Protein AF-A0A4Y9QA22-F1 (afdb_monomer)

pLDDT: mean 82.63, std 13.62, range [40.44, 96.69]

Mean predicted aligned error: 9.45 Å

Foldseek 3Di:
DWDQDLQWTADQDPLLLVLQLDLLLVQLLVVQLVDLWDFLCRSCVRSVHDSVVSVVSLVSCVVSVQKDFGDQDPPNPTTIIHGPINGYDHDPVNVVVVDVSSVSSNVSVVVVLVVVLVVQVVVVVVCVVVVVDDPVVVVVDDDDDDDDDDDPVVLVVVVVVVSVVCSCVDPVNPPDDPPPDDDDDDDDDDDDDDDPDPPDPPPPDPDPPDD

Solvent-accessible surface area (backbone atoms only — not comparable to full-atom values): 12898 Å² total; per-residue (Å²): 115,80,44,82,47,103,70,24,38,31,47,62,43,68,70,43,37,57,53,45,54,43,71,65,48,46,54,47,46,52,58,19,52,78,40,88,45,45,38,35,57,59,44,11,72,74,65,75,49,51,41,70,59,34,48,52,48,51,53,46,33,33,76,53,62,48,30,43,79,29,77,69,53,96,60,71,84,56,71,27,31,18,44,65,46,90,42,60,42,77,30,64,69,36,45,73,70,64,38,66,50,40,47,56,28,49,53,51,51,53,50,52,56,47,54,55,49,52,52,51,52,49,54,52,52,52,35,51,74,73,61,78,47,55,72,68,58,64,70,70,58,82,89,84,86,84,90,80,92,69,56,75,68,55,47,51,52,52,58,48,54,53,49,63,71,47,44,73,74,33,77,92,66,37,90,74,75,65,92,84,67,67,94,72,93,82,89,85,84,92,72,95,70,78,72,93,69,88,81,74,82,76,81,78,72,94,73,91,86,84,134

Secondary structure (DSSP, 8-state):
-PEEETTEEEE--HHHHHHH-SHHHHHHHHHHHHSS-EEHHHHHHHHTS-HHHHHHHHHHHHHTTSEEEPPP-SSTTS-EEEES-S-EEE-HHHHHTT-HHHHHHHHHHHHHHHHHHHHHHHHHHHHHHHT-S-HHHHHH-----------HHHHHHHHHHHHHHHGGGSTTT-S---TTPPP------------S-TT------S-----

Radius of gyration: 21.75 Å; Cα contacts (8 Å, |Δi|>4): 190; chains: 1; bounding box: 51×48×80 Å

Nearest PDB structures (foldseek):
  3voe-assembly1_B  TM=5.092E-01  e=1.824E-03  Escherichia coli K-12
  7kua-assembly1_A-2  TM=5.476E-01  e=4.339E-03  Pseudomonas putida
  7kfq-assembly1_A  TM=5.794E-01  e=5.467E-03  Variovorax paradoxus
  7krh-assembly1_A-2  TM=5.238E-01  e=4.095E-03  Variovorax paradoxus
  7l1i-assembly1_A-2  TM=5.196E-01  e=8.680E-03  Acinetobacter baumannii

Sequence (211 aa):
MVRNSRWGVQLTDPAVLKALAHPARLQMLDVLQDSEGATATQCAAVVGLSASACSWHLRLLHRAGLVEHADPGADGRERRWRSSVPSWQVSRDAIEADVVEARALDMAVTRSLLEASDAAVETFTTASAQGDETLQW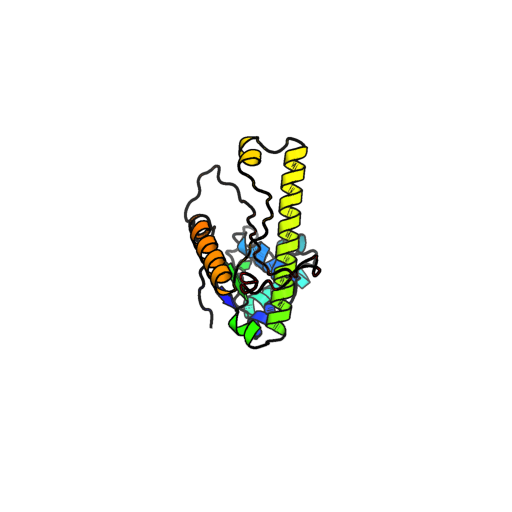RRAALVSNSTLWLTAEELLDVTEKVGELLEPYRRSSRTSAPEDARITHAALRFVPQRARLDGTRAHRTPDDQRA

Structure (mmCIF, N/CA/C/O backbone):
data_AF-A0A4Y9QA22-F1
#
_entry.id   AF-A0A4Y9QA22-F1
#
loop_
_atom_site.group_PDB
_atom_site.id
_atom_site.type_symbol
_atom_site.label_atom_id
_atom_site.label_alt_id
_atom_site.label_comp_id
_atom_site.label_asym_id
_atom_site.label_entity_id
_atom_site.label_seq_id
_atom_site.pdbx_PDB_ins_code
_atom_site.Cartn_x
_atom_site.Cartn_y
_atom_site.Cartn_z
_atom_s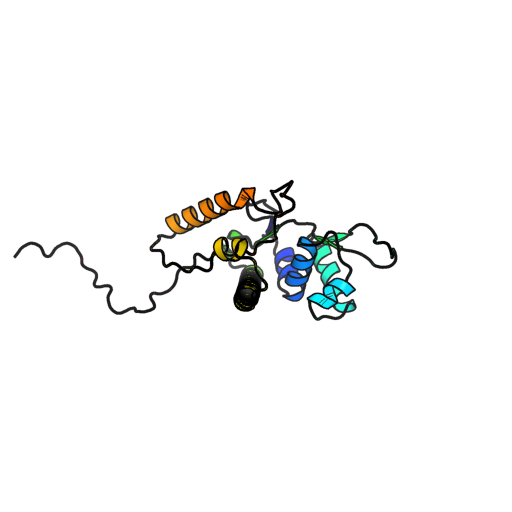ite.occupancy
_atom_site.B_iso_or_equiv
_atom_site.auth_seq_id
_atom_site.auth_comp_id
_atom_site.auth_asym_id
_atom_site.auth_atom_id
_atom_site.pdbx_PDB_model_num
ATOM 1 N N . MET A 1 1 ? -5.756 -21.524 -1.733 1.00 42.97 1 MET A N 1
ATOM 2 C CA . MET A 1 1 ? -6.945 -21.275 -2.581 1.00 42.97 1 MET A CA 1
ATOM 3 C C . MET A 1 1 ? -7.251 -19.793 -2.490 1.00 42.97 1 MET A C 1
ATOM 5 O O . MET A 1 1 ? -7.507 -19.318 -1.395 1.00 42.97 1 MET A O 1
ATOM 9 N N . VAL A 1 2 ? -7.134 -19.063 -3.597 1.00 43.59 2 VAL A N 1
ATOM 10 C CA . VAL A 1 2 ? -7.397 -17.618 -3.652 1.00 43.59 2 VAL A CA 1
ATOM 11 C C . VAL A 1 2 ? -8.899 -17.384 -3.479 1.00 43.59 2 VAL A C 1
ATOM 13 O O . VAL A 1 2 ? -9.691 -17.889 -4.271 1.00 43.59 2 VAL A O 1
ATOM 16 N N . ARG A 1 3 ? -9.301 -16.667 -2.424 1.00 51.06 3 ARG A N 1
ATOM 17 C CA . ARG A 1 3 ? -10.674 -16.164 -2.254 1.00 51.06 3 ARG A CA 1
ATOM 18 C C . ARG A 1 3 ? -10.679 -14.670 -2.567 1.00 51.06 3 ARG A C 1
ATOM 20 O O . ARG A 1 3 ? -9.859 -13.934 -2.021 1.00 51.06 3 ARG A O 1
ATOM 27 N N . ASN A 1 4 ? -11.577 -14.223 -3.442 1.00 46.25 4 ASN A N 1
ATOM 28 C CA . ASN A 1 4 ? -11.736 -12.797 -3.725 1.00 46.25 4 ASN A CA 1
ATOM 29 C C . ASN A 1 4 ? -12.405 -12.114 -2.529 1.00 46.25 4 ASN A C 1
ATOM 31 O O . ASN A 1 4 ? -13.477 -12.534 -2.097 1.00 46.25 4 ASN A O 1
ATOM 35 N N . SER A 1 5 ? -11.793 -11.051 -2.014 1.00 60.94 5 SER A N 1
ATOM 36 C CA . SER A 1 5 ? -12.460 -10.080 -1.150 1.00 60.94 5 SER A CA 1
ATOM 37 C C . SER A 1 5 ? -12.593 -8.749 -1.887 1.00 60.94 5 SER A C 1
ATOM 39 O O . SER A 1 5 ? -11.884 -8.492 -2.860 1.00 60.94 5 SER A O 1
ATOM 41 N N . ARG A 1 6 ? -13.457 -7.860 -1.383 1.00 65.44 6 ARG A N 1
ATOM 42 C CA . ARG A 1 6 ? -13.568 -6.458 -1.844 1.00 65.44 6 ARG A CA 1
ATOM 43 C C . ARG A 1 6 ? -12.247 -5.673 -1.775 1.00 65.44 6 ARG A C 1
ATOM 45 O O . ARG A 1 6 ? -12.118 -4.581 -2.311 1.00 65.44 6 ARG A O 1
ATOM 52 N N . TRP A 1 7 ? -11.244 -6.222 -1.097 1.00 65.25 7 TRP A N 1
ATOM 53 C CA . TRP A 1 7 ? -9.930 -5.616 -0.962 1.00 65.25 7 TRP A CA 1
ATOM 54 C C . TRP A 1 7 ? -8.832 -6.319 -1.766 1.00 65.25 7 TRP A C 1
ATOM 56 O O . TRP A 1 7 ? -7.667 -5.944 -1.653 1.00 65.25 7 TRP A O 1
ATOM 66 N N . GLY A 1 8 ? -9.197 -7.313 -2.575 1.00 73.12 8 GLY A N 1
ATOM 67 C CA . GLY A 1 8 ? -8.283 -8.068 -3.417 1.00 73.12 8 GLY A CA 1
ATOM 68 C C . GLY A 1 8 ? -8.224 -9.550 -3.079 1.00 73.12 8 GLY A C 1
ATOM 69 O O . GLY A 1 8 ? -9.034 -10.101 -2.331 1.00 73.12 8 GLY A O 1
ATOM 70 N N . VAL A 1 9 ? -7.234 -10.214 -3.661 1.00 82.75 9 VAL A N 1
ATOM 71 C CA . VAL A 1 9 ? -6.968 -11.636 -3.452 1.00 82.75 9 VAL A CA 1
ATOM 72 C C . VAL A 1 9 ? -6.544 -11.892 -2.003 1.00 82.75 9 VAL A C 1
ATOM 74 O O . VAL A 1 9 ? -5.552 -11.339 -1.532 1.00 82.75 9 VAL A O 1
ATOM 77 N N . GLN A 1 10 ? -7.276 -12.754 -1.292 1.00 84.88 10 GLN A N 1
ATOM 78 C CA . GLN A 1 10 ? -6.875 -13.214 0.038 1.00 84.88 10 GLN A CA 1
ATOM 79 C C . GLN A 1 10 ? -5.744 -14.237 -0.078 1.00 84.88 10 GLN A C 1
ATOM 81 O O . GLN A 1 10 ? -5.901 -15.306 -0.678 1.00 84.88 10 GLN A O 1
ATOM 86 N N . LEU A 1 11 ? -4.606 -13.906 0.521 1.00 85.19 11 LEU A N 1
ATOM 87 C CA . LEU A 1 11 ? -3.434 -14.761 0.592 1.00 85.19 11 LEU A CA 1
ATOM 88 C C . LEU A 1 11 ? -3.535 -15.649 1.829 1.00 85.19 11 LEU A C 1
ATOM 90 O O . LEU A 1 11 ? -3.400 -15.183 2.960 1.00 85.19 11 LEU A O 1
ATOM 94 N N . THR A 1 12 ? -3.773 -16.936 1.597 1.00 81.88 12 THR A N 1
ATOM 95 C CA . THR A 1 12 ? -3.852 -17.957 2.652 1.00 81.88 12 THR A CA 1
ATOM 96 C C . THR A 1 12 ? -2.763 -19.020 2.533 1.00 81.88 12 THR A C 1
ATOM 98 O O . THR A 1 12 ? -2.543 -19.776 3.472 1.00 81.88 12 THR A O 1
ATOM 101 N N . ASP A 1 13 ? -2.111 -19.127 1.372 1.00 85.62 13 ASP A N 1
ATOM 102 C CA . ASP A 1 13 ? -1.149 -20.189 1.079 1.00 85.62 13 ASP A CA 1
ATOM 103 C C . ASP A 1 13 ? 0.218 -19.872 1.717 1.00 85.62 13 ASP A C 1
ATOM 105 O O . ASP A 1 13 ? 0.833 -18.866 1.343 1.00 85.62 13 ASP A O 1
ATOM 109 N N . PRO A 1 14 ? 0.740 -20.719 2.626 1.00 82.94 14 PRO A N 1
ATOM 110 C CA . PRO A 1 14 ? 2.040 -20.507 3.261 1.00 82.94 14 PRO A CA 1
ATOM 111 C C . PRO A 1 14 ? 3.198 -20.314 2.273 1.00 82.94 14 PRO A C 1
ATOM 113 O O . PRO A 1 14 ? 4.109 -19.529 2.541 1.00 82.94 14 PRO A O 1
ATOM 116 N N . ALA A 1 15 ? 3.174 -20.978 1.112 1.00 85.12 15 ALA A N 1
ATOM 117 C CA . ALA A 1 15 ? 4.210 -20.814 0.096 1.00 85.12 15 ALA A CA 1
ATOM 118 C C . ALA A 1 15 ? 4.173 -19.411 -0.527 1.00 85.12 15 ALA A C 1
ATOM 120 O O . ALA A 1 15 ? 5.226 -18.807 -0.754 1.00 85.12 15 ALA A O 1
ATOM 121 N N . VAL A 1 16 ? 2.973 -18.867 -0.746 1.00 89.00 16 VAL A N 1
ATOM 122 C CA . VAL A 1 16 ? 2.770 -17.505 -1.260 1.00 89.00 16 VAL A CA 1
ATOM 123 C C . VAL A 1 16 ? 3.140 -16.467 -0.199 1.00 89.00 16 VAL A C 1
ATOM 125 O O . VAL A 1 16 ? 3.864 -15.519 -0.499 1.00 89.00 16 VAL A O 1
ATOM 128 N N . LEU A 1 17 ? 2.741 -16.681 1.059 1.00 88.06 17 LEU A N 1
ATOM 129 C CA . LEU A 1 17 ? 3.106 -15.810 2.182 1.00 88.06 17 LEU A CA 1
ATOM 130 C C . LEU A 1 17 ? 4.632 -15.741 2.356 1.00 88.06 17 LEU A C 1
ATOM 132 O O . LEU A 1 17 ? 5.215 -14.657 2.415 1.00 88.06 17 LEU A O 1
ATOM 136 N N . LYS A 1 18 ? 5.317 -16.889 2.313 1.00 85.00 18 LYS A N 1
ATOM 137 C CA . LYS A 1 18 ? 6.786 -16.963 2.337 1.00 85.00 18 LYS A CA 1
ATOM 138 C C . LYS A 1 18 ? 7.423 -16.266 1.134 1.00 85.00 18 LYS A C 1
ATOM 140 O O . LYS A 1 18 ? 8.454 -15.595 1.261 1.00 85.00 18 LYS A O 1
ATOM 145 N N . ALA A 1 19 ? 6.815 -16.399 -0.043 1.00 87.12 19 ALA A N 1
ATOM 146 C CA . ALA A 1 19 ? 7.251 -15.686 -1.232 1.00 87.12 19 ALA A CA 1
ATOM 147 C C . ALA A 1 19 ? 7.056 -14.170 -1.108 1.00 87.12 19 ALA A C 1
ATOM 149 O O . ALA A 1 19 ? 7.810 -13.455 -1.744 1.00 87.12 19 ALA A O 1
ATOM 150 N N . LEU A 1 20 ? 6.167 -13.645 -0.268 1.00 87.12 20 LEU A N 1
ATOM 151 C CA . LEU A 1 20 ? 6.010 -12.196 -0.076 1.00 87.12 20 LEU A CA 1
ATOM 152 C C . LEU A 1 20 ? 6.727 -11.629 1.150 1.00 87.12 20 LEU A C 1
ATOM 154 O O . LEU A 1 20 ? 6.971 -10.432 1.190 1.00 87.12 20 LEU A O 1
ATOM 158 N N . ALA A 1 21 ? 7.165 -12.465 2.093 1.00 83.00 21 ALA A N 1
ATOM 159 C CA . ALA A 1 21 ? 7.794 -12.041 3.353 1.00 83.00 21 ALA A CA 1
ATOM 160 C C . ALA A 1 21 ? 9.090 -11.202 3.225 1.00 83.00 21 ALA A C 1
ATOM 162 O O . ALA A 1 21 ? 9.654 -10.783 4.232 1.00 83.00 21 ALA A O 1
ATOM 163 N N . HIS A 1 22 ? 9.602 -10.960 2.014 1.00 86.00 22 HIS A N 1
ATOM 164 C CA . HIS A 1 22 ? 10.791 -10.138 1.796 1.00 86.00 22 HIS A CA 1
ATOM 165 C C . HIS A 1 22 ? 10.403 -8.738 1.295 1.00 86.00 22 HIS A C 1
ATOM 167 O O . HIS A 1 22 ? 9.773 -8.655 0.236 1.00 86.00 22 HIS A O 1
ATOM 173 N N . PRO A 1 23 ? 10.868 -7.648 1.936 1.00 83.50 23 PRO A N 1
ATOM 174 C CA . PRO A 1 23 ? 10.472 -6.275 1.598 1.00 83.50 23 PRO A CA 1
ATOM 175 C C . PRO A 1 23 ? 10.652 -5.911 0.122 1.00 83.50 23 PRO A C 1
ATOM 177 O O . PRO A 1 23 ? 9.749 -5.364 -0.498 1.00 83.50 23 PRO A O 1
ATOM 180 N N . ALA A 1 24 ? 11.775 -6.311 -0.486 1.00 89.06 24 ALA A N 1
ATOM 181 C CA . ALA A 1 24 ? 12.004 -6.052 -1.907 1.00 89.06 24 ALA A CA 1
ATOM 182 C C . ALA A 1 24 ? 10.917 -6.651 -2.814 1.00 89.06 24 ALA A C 1
ATOM 184 O O . ALA A 1 24 ? 10.563 -6.060 -3.822 1.00 89.06 24 ALA A O 1
ATOM 185 N N . ARG A 1 25 ? 10.356 -7.816 -2.466 1.00 92.06 25 ARG A N 1
ATOM 186 C CA . ARG A 1 25 ? 9.316 -8.457 -3.281 1.00 92.06 25 ARG A CA 1
ATOM 187 C C . ARG A 1 25 ? 7.963 -7.775 -3.127 1.00 92.06 25 ARG A C 1
ATOM 189 O O . ARG A 1 25 ? 7.224 -7.735 -4.102 1.00 92.06 25 ARG A O 1
ATOM 196 N N . LEU A 1 26 ? 7.687 -7.200 -1.957 1.00 88.12 26 LEU A N 1
ATOM 197 C CA . LEU A 1 26 ? 6.531 -6.330 -1.746 1.00 88.12 26 LEU A CA 1
ATOM 198 C C . LEU A 1 26 ? 6.618 -5.087 -2.630 1.00 88.12 26 LEU A C 1
ATOM 200 O O . LEU A 1 26 ? 5.717 -4.852 -3.423 1.00 88.12 26 LEU A O 1
ATOM 204 N N . GLN A 1 27 ? 7.740 -4.365 -2.571 1.00 87.50 27 GLN A N 1
ATOM 205 C CA . GLN A 1 27 ? 7.953 -3.159 -3.380 1.00 87.50 27 GLN A CA 1
ATOM 206 C C . GLN A 1 27 ? 7.929 -3.457 -4.884 1.00 87.50 27 GLN A C 1
ATOM 208 O O . GLN A 1 27 ? 7.360 -2.706 -5.666 1.00 87.50 27 GLN A O 1
ATOM 213 N N . MET A 1 28 ? 8.517 -4.578 -5.310 1.00 92.56 28 MET A N 1
ATOM 214 C CA . MET A 1 28 ? 8.455 -4.994 -6.712 1.00 92.56 28 MET A CA 1
ATOM 215 C C . MET A 1 28 ? 7.031 -5.314 -7.160 1.00 92.56 28 MET A C 1
ATOM 217 O O . MET A 1 28 ? 6.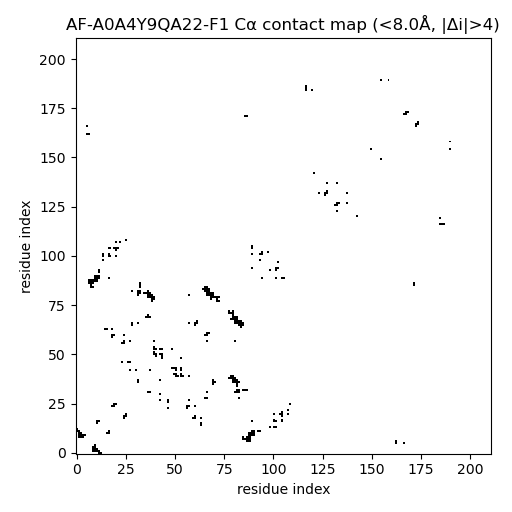677 -4.984 -8.287 1.00 92.56 28 MET A O 1
ATOM 221 N N . LEU A 1 29 ? 6.230 -5.971 -6.316 1.00 91.44 29 LEU A N 1
ATOM 222 C CA . LEU A 1 29 ? 4.838 -6.267 -6.642 1.00 91.44 29 LEU A CA 1
ATOM 223 C C . LEU A 1 29 ? 4.013 -4.978 -6.740 1.00 91.44 29 LEU A C 1
ATOM 225 O O . LEU A 1 29 ? 3.266 -4.842 -7.699 1.00 91.44 29 LEU A O 1
ATOM 229 N N . ASP A 1 30 ? 4.222 -4.025 -5.832 1.00 86.00 30 ASP A N 1
ATOM 230 C CA . ASP A 1 30 ? 3.576 -2.704 -5.836 1.00 86.00 30 ASP A CA 1
ATOM 231 C C . ASP A 1 30 ? 3.841 -1.940 -7.151 1.00 86.00 30 ASP A C 1
ATOM 233 O O . ASP A 1 30 ? 2.920 -1.607 -7.895 1.00 86.00 30 ASP A O 1
ATOM 237 N N . VAL A 1 31 ? 5.115 -1.830 -7.555 1.00 88.00 31 VAL A N 1
ATOM 238 C CA . VAL A 1 31 ? 5.522 -1.237 -8.850 1.00 88.00 31 VAL A CA 1
ATOM 239 C C . VAL A 1 31 ? 4.841 -1.914 -10.047 1.00 88.00 31 VAL A C 1
ATOM 241 O O . VAL A 1 31 ? 4.496 -1.273 -11.045 1.00 88.00 31 VAL A O 1
ATOM 244 N N . LEU A 1 32 ? 4.670 -3.233 -9.984 1.00 91.25 32 LEU A N 1
ATOM 245 C CA . LEU A 1 32 ? 4.054 -4.016 -11.054 1.00 91.25 32 LEU A CA 1
ATOM 246 C C . LEU A 1 32 ? 2.524 -3.965 -11.050 1.00 91.25 32 LEU A C 1
ATOM 248 O O . LEU A 1 32 ? 1.926 -4.300 -12.070 1.00 91.25 32 LEU A O 1
ATOM 252 N N . GLN A 1 33 ? 1.893 -3.586 -9.938 1.00 86.19 33 GLN A N 1
ATOM 253 C CA . GLN A 1 33 ? 0.451 -3.349 -9.864 1.00 86.19 33 GLN A CA 1
ATOM 254 C C . GLN A 1 33 ? 0.077 -1.992 -10.469 1.00 86.19 33 GLN A C 1
ATOM 256 O O . GLN A 1 33 ? -1.004 -1.857 -11.044 1.00 86.19 33 GLN A O 1
ATOM 261 N N . ASP A 1 34 ? 0.992 -1.022 -10.422 1.00 80.88 34 ASP A N 1
ATOM 262 C CA . ASP A 1 34 ? 0.760 0.315 -10.968 1.00 80.88 34 ASP A CA 1
ATOM 263 C C . ASP A 1 34 ? 1.141 0.497 -12.441 1.00 80.88 34 ASP A C 1
ATOM 265 O O . ASP A 1 34 ? 0.716 1.480 -13.063 1.00 80.88 34 ASP A O 1
ATOM 269 N N . SER A 1 35 ? 1.883 -0.451 -13.018 1.00 82.94 35 SER A N 1
ATOM 270 C CA . SER A 1 35 ? 2.398 -0.392 -14.389 1.00 82.94 35 SER A CA 1
ATOM 271 C C . SER A 1 35 ? 1.801 -1.466 -15.305 1.00 82.94 35 SER A C 1
ATOM 273 O O . SER A 1 35 ? 1.400 -2.540 -14.870 1.00 82.94 35 SER A O 1
ATOM 275 N N . GLU A 1 36 ? 1.798 -1.212 -16.617 1.00 83.31 36 GLU A N 1
ATOM 276 C CA . GLU A 1 36 ? 1.432 -2.225 -17.628 1.00 83.31 36 GLU A CA 1
ATOM 277 C C . GLU A 1 36 ? 2.507 -3.315 -17.796 1.00 83.31 36 GLU A C 1
ATOM 279 O O . GLU A 1 36 ? 2.280 -4.360 -18.408 1.00 83.31 36 GLU A O 1
ATOM 284 N N . GLY A 1 37 ? 3.693 -3.073 -17.241 1.00 90.81 37 GLY A N 1
ATOM 285 C CA . GLY A 1 37 ? 4.752 -4.052 -17.084 1.00 90.81 37 GLY A CA 1
ATOM 286 C C . GLY A 1 37 ? 6.138 -3.417 -17.045 1.00 90.81 37 GLY A C 1
ATOM 287 O O . GLY A 1 37 ? 6.410 -2.445 -17.757 1.00 90.81 37 GLY A O 1
ATOM 288 N N . ALA A 1 38 ? 7.038 -4.002 -16.258 1.00 93.44 38 ALA A N 1
ATOM 289 C CA . ALA A 1 38 ? 8.383 -3.488 -16.014 1.00 93.44 38 ALA A CA 1
ATOM 290 C C . ALA A 1 38 ? 9.468 -4.563 -16.193 1.00 93.44 38 ALA A C 1
ATOM 292 O O . ALA A 1 38 ? 9.222 -5.765 -16.052 1.00 93.44 38 ALA A O 1
ATOM 293 N N . THR A 1 39 ? 10.688 -4.132 -16.514 1.00 94.62 39 THR A N 1
ATOM 294 C CA . THR A 1 39 ? 11.879 -4.993 -16.554 1.00 94.62 39 THR A CA 1
ATOM 295 C C . THR A 1 39 ? 12.532 -5.086 -15.175 1.00 94.62 39 THR A C 1
ATOM 297 O O . THR A 1 39 ? 12.307 -4.253 -14.294 1.00 94.62 39 THR A O 1
ATOM 300 N N . ALA A 1 40 ? 13.390 -6.090 -14.970 1.00 94.56 40 ALA A N 1
ATOM 301 C CA . ALA A 1 40 ? 14.132 -6.224 -13.714 1.00 94.56 40 ALA A CA 1
ATOM 302 C C . ALA A 1 40 ? 15.020 -5.002 -13.416 1.00 94.56 40 ALA A C 1
ATOM 304 O O . ALA A 1 40 ? 15.201 -4.661 -12.251 1.00 94.56 40 ALA A O 1
ATOM 305 N N . THR A 1 41 ? 15.539 -4.340 -14.454 1.00 94.25 41 THR A N 1
ATOM 306 C CA . THR A 1 41 ? 16.334 -3.108 -14.349 1.00 94.25 41 THR A CA 1
ATOM 307 C C . THR A 1 41 ? 15.486 -1.932 -13.867 1.00 94.25 41 THR A C 1
ATOM 309 O O . THR A 1 41 ? 15.911 -1.183 -12.992 1.00 94.25 41 THR A O 1
ATOM 312 N N . GLN A 1 42 ? 14.261 -1.798 -14.379 1.00 93.69 42 GLN A N 1
ATOM 313 C CA . GLN A 1 42 ? 13.326 -0.767 -13.923 1.00 93.69 42 GLN A CA 1
ATOM 314 C C . GLN A 1 42 ? 12.912 -0.998 -12.465 1.00 93.69 42 GLN A C 1
ATOM 316 O O . GLN A 1 42 ? 12.954 -0.068 -11.665 1.00 93.69 42 GLN A O 1
ATOM 321 N N . CYS A 1 43 ? 12.602 -2.242 -12.081 1.00 94.44 43 CYS A N 1
ATOM 322 C CA . CYS A 1 43 ? 12.332 -2.561 -10.679 1.00 94.44 43 CYS A CA 1
ATOM 323 C C . CYS A 1 43 ? 13.553 -2.286 -9.785 1.00 94.44 43 CYS A C 1
ATOM 325 O O . CYS A 1 43 ? 13.403 -1.742 -8.699 1.00 94.44 43 CYS A O 1
ATOM 327 N N . ALA A 1 44 ? 14.762 -2.624 -10.235 1.00 94.50 44 ALA A N 1
ATOM 328 C CA . ALA A 1 44 ? 16.000 -2.373 -9.497 1.00 94.50 44 ALA A CA 1
ATOM 329 C C . ALA A 1 44 ? 16.196 -0.889 -9.150 1.00 94.50 44 ALA A C 1
ATOM 331 O O . 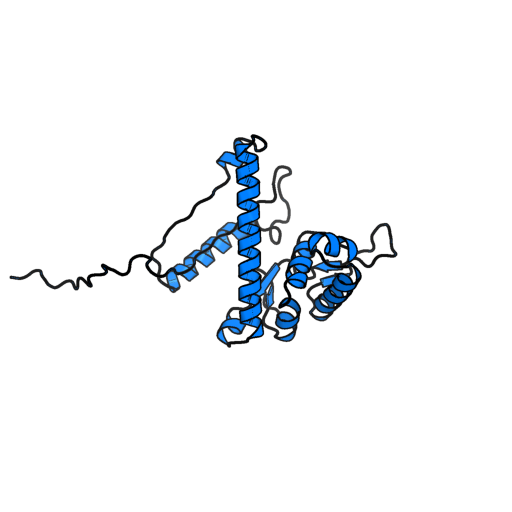ALA A 1 44 ? 16.592 -0.580 -8.026 1.00 94.50 44 ALA A O 1
ATOM 332 N N . ALA A 1 45 ? 15.853 0.015 -10.073 1.00 92.62 45 ALA A N 1
ATOM 333 C CA . ALA A 1 45 ? 15.933 1.457 -9.850 1.00 92.62 45 ALA A CA 1
ATOM 334 C C . ALA A 1 45 ? 14.993 1.951 -8.736 1.00 92.62 45 ALA A C 1
ATOM 336 O O . ALA A 1 45 ? 15.344 2.885 -8.023 1.00 92.62 45 ALA A O 1
ATOM 337 N N . VAL A 1 46 ? 13.830 1.314 -8.565 1.00 87.81 46 VAL A N 1
ATOM 338 C CA . VAL A 1 46 ? 12.862 1.678 -7.517 1.00 87.81 46 VAL A CA 1
ATOM 339 C C . VAL A 1 46 ? 13.229 1.051 -6.172 1.00 87.81 46 VAL A C 1
ATOM 341 O O . VAL A 1 46 ? 13.194 1.709 -5.141 1.00 87.81 46 VAL A O 1
ATOM 344 N N . VAL A 1 47 ? 13.602 -0.230 -6.183 1.00 87.44 47 VAL A N 1
ATOM 345 C CA . VAL A 1 47 ? 13.753 -1.053 -4.970 1.00 87.44 47 VAL A CA 1
ATOM 346 C C . VAL A 1 47 ? 15.162 -0.921 -4.365 1.00 87.44 47 VAL A C 1
ATOM 348 O O . VAL A 1 47 ? 15.432 -1.421 -3.275 1.00 87.44 47 VAL A O 1
ATOM 351 N N . GLY A 1 48 ? 16.096 -0.283 -5.081 1.00 91.12 48 GLY A N 1
ATOM 352 C CA . GLY A 1 48 ? 17.472 -0.071 -4.624 1.00 91.12 48 GLY A CA 1
ATOM 353 C C . GLY A 1 48 ? 18.330 -1.341 -4.615 1.00 91.12 48 GLY A C 1
ATOM 354 O O . GLY A 1 48 ? 19.243 -1.467 -3.801 1.00 91.12 48 GLY A O 1
ATOM 355 N N . LEU A 1 49 ? 18.040 -2.300 -5.499 1.00 94.25 49 LEU A N 1
ATOM 356 C CA . LEU A 1 49 ? 18.781 -3.561 -5.639 1.00 94.25 49 LEU A CA 1
ATOM 357 C C . LEU A 1 49 ? 19.443 -3.673 -7.015 1.00 94.25 49 LEU A C 1
ATOM 359 O O . LEU A 1 49 ? 19.182 -2.886 -7.916 1.00 94.25 49 LEU A O 1
ATOM 363 N N . SER A 1 50 ? 20.295 -4.680 -7.213 1.00 96.69 50 SER A N 1
ATOM 364 C CA . SER A 1 50 ? 20.838 -4.976 -8.542 1.00 96.69 50 SER A CA 1
ATOM 365 C C . SER A 1 50 ? 19.790 -5.628 -9.455 1.00 96.69 50 SER A C 1
ATOM 367 O O . SER A 1 50 ? 18.923 -6.382 -9.005 1.00 96.69 50 SER A O 1
ATOM 369 N N . ALA A 1 51 ? 19.918 -5.432 -10.772 1.00 94.62 51 ALA A N 1
ATOM 370 C CA . ALA A 1 51 ? 19.040 -6.070 -11.761 1.00 94.62 51 ALA A CA 1
ATOM 371 C C . ALA A 1 51 ? 19.067 -7.612 -11.679 1.00 94.62 51 ALA A C 1
ATOM 373 O O . ALA A 1 51 ? 18.047 -8.272 -11.900 1.00 94.62 51 ALA A O 1
ATOM 374 N N . SER A 1 52 ? 20.210 -8.207 -11.314 1.00 95.44 52 SER A N 1
ATOM 375 C CA . SER A 1 52 ? 20.340 -9.655 -11.110 1.00 95.44 52 SER A CA 1
ATOM 376 C C . SER A 1 52 ? 19.567 -10.141 -9.878 1.00 95.44 52 SER A C 1
ATOM 378 O O . SER A 1 52 ? 18.870 -11.158 -9.962 1.00 95.44 52 SER A O 1
ATOM 380 N N . ALA A 1 53 ? 19.613 -9.395 -8.768 1.00 96.06 53 ALA A N 1
ATOM 381 C CA . ALA A 1 53 ? 18.822 -9.681 -7.572 1.00 96.06 53 ALA A CA 1
ATOM 382 C C . ALA A 1 53 ? 17.318 -9.537 -7.854 1.00 96.06 53 ALA A C 1
ATOM 384 O O . ALA A 1 53 ? 16.544 -10.456 -7.569 1.00 96.06 53 ALA A O 1
ATOM 385 N N . CYS A 1 54 ? 16.905 -8.451 -8.515 1.00 96.38 54 CYS A N 1
ATOM 386 C CA . CYS A 1 54 ? 15.522 -8.258 -8.954 1.00 96.38 54 CYS A CA 1
ATOM 387 C C . CYS A 1 54 ? 15.049 -9.389 -9.881 1.00 96.38 54 CYS A C 1
ATOM 389 O O . CYS A 1 54 ? 13.971 -9.945 -9.682 1.00 96.38 54 CYS A O 1
ATOM 391 N N . SER A 1 55 ? 15.875 -9.829 -10.832 1.00 95.31 55 SER A N 1
ATOM 392 C CA . SER A 1 55 ? 15.548 -10.960 -11.716 1.00 95.31 55 SER A CA 1
ATOM 393 C C . SER A 1 55 ? 15.329 -12.273 -10.957 1.00 95.31 55 SER A C 1
ATOM 395 O O . SER A 1 55 ? 14.544 -13.126 -11.378 1.00 95.31 55 SER A O 1
ATOM 397 N N . TRP A 1 56 ? 16.039 -12.492 -9.848 1.00 95.62 56 TRP A N 1
ATOM 398 C CA . TRP A 1 56 ? 15.800 -13.644 -8.980 1.00 95.62 56 TRP A CA 1
ATOM 399 C C . TRP A 1 56 ? 14.490 -13.505 -8.195 1.00 95.62 56 TRP A C 1
ATOM 401 O O . TRP A 1 56 ? 13.688 -14.440 -8.170 1.00 95.62 56 TRP A O 1
ATOM 411 N N . HIS A 1 57 ? 14.230 -12.330 -7.625 1.00 96.19 57 HIS A N 1
ATOM 412 C CA . HIS A 1 57 ? 12.995 -12.033 -6.902 1.00 96.19 57 HIS A CA 1
ATOM 413 C C . HIS A 1 57 ? 11.736 -12.141 -7.776 1.00 96.19 57 HIS A C 1
ATOM 415 O O . HIS A 1 57 ? 10.759 -12.752 -7.344 1.00 96.19 57 HIS A O 1
ATOM 421 N N . LEU A 1 58 ? 11.772 -11.656 -9.019 1.00 96.25 58 LEU A N 1
ATOM 422 C CA . LEU A 1 58 ? 10.654 -11.768 -9.967 1.00 96.25 58 LEU A CA 1
ATOM 423 C C . LEU A 1 58 ? 10.328 -13.222 -10.297 1.00 96.25 58 LEU A C 1
ATOM 425 O O . LEU A 1 58 ? 9.164 -13.605 -10.342 1.00 96.25 58 LEU A O 1
ATOM 429 N N . ARG A 1 59 ? 11.347 -14.079 -10.429 1.00 95.69 59 ARG A N 1
ATOM 430 C CA . ARG A 1 59 ? 11.135 -15.522 -10.614 1.00 95.69 59 ARG A CA 1
ATOM 431 C C . ARG A 1 59 ? 10.484 -16.182 -9.398 1.00 95.69 59 ARG A C 1
ATOM 433 O O . ARG A 1 59 ? 9.735 -17.141 -9.565 1.00 95.69 59 ARG A O 1
ATOM 440 N N . LEU A 1 60 ? 10.768 -15.714 -8.181 1.00 95.25 60 LEU A N 1
ATOM 44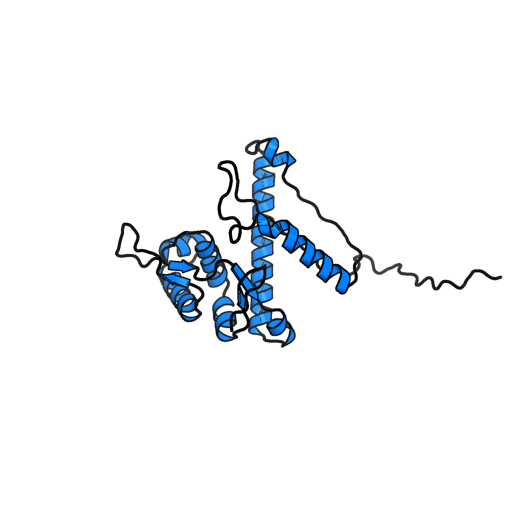1 C CA . LEU A 1 60 ? 10.083 -16.206 -6.983 1.00 95.25 60 LEU A CA 1
ATOM 442 C C . LEU A 1 60 ? 8.614 -15.798 -6.966 1.00 95.25 60 LEU A C 1
ATOM 444 O O . LEU A 1 60 ? 7.764 -16.656 -6.750 1.00 95.25 60 LEU A O 1
ATOM 448 N N . LEU A 1 61 ? 8.334 -14.522 -7.234 1.00 95.12 61 LEU A N 1
ATOM 449 C CA . LEU A 1 61 ? 6.969 -14.007 -7.334 1.00 95.12 61 LEU A CA 1
ATOM 450 C C . LEU A 1 61 ? 6.178 -14.738 -8.425 1.00 95.12 61 LEU A C 1
ATOM 452 O O . LEU A 1 61 ? 5.018 -15.084 -8.221 1.00 95.12 61 LEU A O 1
ATOM 456 N N . HIS A 1 62 ? 6.825 -15.049 -9.548 1.00 95.81 62 HIS A N 1
ATOM 457 C CA . HIS A 1 62 ? 6.207 -15.784 -10.644 1.00 95.81 62 HIS A CA 1
ATOM 458 C C . HIS A 1 62 ? 5.830 -17.210 -10.253 1.00 95.81 62 HIS A C 1
ATOM 460 O O . HIS A 1 62 ? 4.711 -17.646 -10.499 1.00 95.81 62 HIS A O 1
ATOM 466 N N . ARG A 1 63 ? 6.736 -17.929 -9.576 1.00 94.19 63 ARG A N 1
ATOM 467 C CA . ARG A 1 63 ? 6.435 -19.270 -9.047 1.00 94.19 63 ARG A CA 1
ATOM 468 C C . ARG A 1 63 ? 5.304 -19.260 -8.021 1.00 94.19 63 ARG A C 1
ATOM 470 O O . ARG A 1 63 ? 4.606 -20.257 -7.901 1.00 94.19 63 ARG A O 1
ATOM 477 N N . ALA A 1 64 ? 5.134 -18.154 -7.300 1.00 91.38 64 ALA A N 1
ATOM 478 C CA . ALA A 1 64 ? 4.026 -17.947 -6.375 1.00 91.38 64 ALA A CA 1
ATOM 479 C C . ALA A 1 64 ? 2.729 -17.472 -7.065 1.00 91.38 64 ALA A C 1
ATOM 481 O O . ALA A 1 64 ? 1.733 -17.264 -6.380 1.00 91.38 64 ALA A O 1
ATOM 482 N N . GLY A 1 65 ? 2.727 -17.290 -8.392 1.00 92.56 65 GLY A N 1
ATOM 483 C CA . GLY A 1 65 ? 1.555 -16.867 -9.166 1.00 92.56 65 GLY A CA 1
ATOM 484 C C . GLY A 1 65 ? 1.168 -15.395 -8.996 1.00 92.56 65 GLY A C 1
ATOM 485 O O . GLY A 1 65 ? 0.042 -15.024 -9.304 1.00 92.56 65 GLY A O 1
ATOM 486 N N . LEU A 1 66 ? 2.072 -14.558 -8.479 1.00 92.69 66 LEU A N 1
ATOM 487 C CA . LEU A 1 66 ? 1.795 -13.143 -8.202 1.00 92.69 66 LEU A CA 1
ATOM 488 C C . LEU A 1 66 ? 2.157 -12.227 -9.372 1.00 92.69 66 LEU A C 1
ATOM 490 O O . LEU A 1 66 ? 1.631 -11.123 -9.481 1.00 92.69 66 LEU A O 1
ATOM 494 N N . VAL A 1 67 ? 3.061 -12.680 -10.240 1.00 95.31 67 VAL A N 1
ATOM 495 C CA . VAL A 1 67 ? 3.481 -11.954 -11.441 1.00 95.31 67 VAL A CA 1
ATOM 496 C C . VAL A 1 67 ? 3.585 -12.902 -12.625 1.00 95.31 67 VAL A C 1
ATOM 498 O O . VAL A 1 67 ? 3.877 -14.093 -12.482 1.00 95.31 67 VAL A O 1
ATOM 501 N N . GLU A 1 68 ? 3.448 -12.344 -13.815 1.00 95.62 68 GLU A N 1
ATOM 502 C CA . GLU A 1 68 ? 3.524 -13.058 -15.084 1.00 95.62 68 GLU A CA 1
ATOM 503 C C . GLU A 1 68 ? 4.277 -12.242 -16.129 1.00 95.62 68 GLU A C 1
ATOM 505 O O . GLU A 1 68 ? 4.717 -11.120 -15.873 1.00 95.62 68 GLU A O 1
ATOM 510 N N . HIS A 1 69 ? 4.460 -12.822 -17.314 1.00 94.88 69 HIS A N 1
ATOM 511 C CA . HIS A 1 69 ? 5.058 -12.097 -18.426 1.00 94.88 69 HIS A CA 1
ATOM 512 C C . HIS A 1 69 ? 4.095 -11.061 -18.976 1.00 94.88 69 HIS A C 1
ATOM 514 O O . HIS A 1 69 ? 2.945 -11.368 -19.275 1.00 94.88 69 HIS A O 1
ATOM 520 N N . ALA A 1 70 ? 4.605 -9.841 -19.106 1.00 91.94 70 ALA A N 1
ATOM 521 C CA . ALA A 1 70 ? 3.959 -8.802 -19.885 1.00 91.94 70 ALA A CA 1
ATOM 522 C C . ALA A 1 70 ? 4.374 -8.927 -21.355 1.00 91.94 70 ALA A C 1
ATOM 524 O O . ALA A 1 70 ? 5.363 -9.602 -21.674 1.00 91.94 70 ALA A O 1
ATOM 525 N N . ASP A 1 71 ? 3.654 -8.229 -22.230 1.00 86.38 71 ASP A N 1
ATOM 526 C CA . ASP A 1 71 ? 4.004 -8.173 -23.643 1.00 86.38 71 ASP A CA 1
ATOM 527 C C . ASP A 1 71 ? 5.435 -7.638 -23.838 1.00 86.38 71 ASP A C 1
ATOM 529 O O . ASP A 1 71 ? 5.861 -6.707 -23.127 1.00 86.38 71 ASP A O 1
ATOM 533 N N . PRO A 1 72 ? 6.200 -8.215 -24.788 1.00 77.12 72 PRO A N 1
ATOM 534 C CA . PRO A 1 72 ? 7.540 -7.742 -25.095 1.00 77.12 72 PRO A CA 1
ATOM 535 C C . PRO A 1 72 ? 7.496 -6.248 -25.423 1.00 77.12 72 PRO A C 1
ATOM 537 O O . PRO A 1 72 ? 6.657 -5.793 -26.197 1.00 77.12 72 PRO A O 1
ATOM 540 N N . GLY A 1 73 ? 8.387 -5.471 -24.805 1.00 69.94 73 GLY A N 1
ATOM 541 C CA . GLY A 1 73 ? 8.544 -4.060 -25.152 1.00 69.94 73 GLY A CA 1
ATOM 542 C C . GLY A 1 73 ? 9.226 -3.890 -26.512 1.00 69.94 73 GLY A C 1
ATOM 543 O O . GLY A 1 73 ? 9.587 -4.865 -27.169 1.00 69.94 73 GLY A O 1
ATOM 544 N N . ALA A 1 74 ? 9.465 -2.637 -26.906 1.00 66.88 74 ALA A N 1
ATOM 545 C CA . ALA A 1 74 ? 10.180 -2.309 -28.144 1.00 66.88 74 ALA A CA 1
ATOM 546 C C . ALA A 1 74 ? 11.573 -2.967 -28.230 1.00 66.88 74 ALA A C 1
ATOM 548 O O . ALA A 1 74 ? 12.003 -3.369 -29.309 1.00 66.88 74 ALA A O 1
ATOM 549 N N . ASP A 1 75 ? 12.254 -3.126 -27.089 1.00 65.25 75 ASP A N 1
ATOM 550 C CA . ASP A 1 75 ? 13.466 -3.935 -26.971 1.00 65.25 75 ASP A CA 1
ATOM 551 C C . ASP A 1 75 ? 13.096 -5.362 -26.531 1.00 65.25 75 ASP A C 1
ATOM 553 O O . ASP A 1 75 ? 13.033 -5.687 -25.344 1.00 65.25 75 ASP A O 1
ATOM 557 N N . GLY A 1 76 ? 12.805 -6.227 -27.507 1.00 64.06 76 GLY A N 1
ATOM 558 C CA . GLY A 1 76 ? 12.354 -7.610 -27.290 1.00 64.06 76 GLY A CA 1
ATOM 559 C C . GLY A 1 76 ? 13.376 -8.539 -26.616 1.00 64.06 76 GLY A C 1
ATOM 560 O O . GLY A 1 76 ? 13.126 -9.739 -26.499 1.00 64.06 76 GLY A O 1
ATOM 561 N N . ARG A 1 77 ? 14.535 -8.018 -26.193 1.00 71.19 77 ARG A N 1
ATOM 562 C CA . ARG A 1 77 ? 15.571 -8.768 -25.470 1.00 71.19 77 ARG A CA 1
ATOM 563 C C . ARG A 1 77 ? 15.323 -8.820 -23.967 1.00 71.19 77 ARG A C 1
ATOM 565 O O . ARG A 1 77 ? 15.726 -9.792 -23.327 1.00 71.19 77 ARG A O 1
ATOM 572 N N . GLU A 1 78 ? 14.669 -7.808 -23.394 1.00 76.19 78 GLU A N 1
ATOM 573 C CA . GLU A 1 78 ? 14.430 -7.751 -21.952 1.00 76.19 78 GLU A CA 1
ATOM 574 C C . GLU A 1 78 ? 13.070 -8.340 -21.570 1.00 76.19 78 GLU A C 1
ATOM 576 O O . GLU A 1 78 ? 12.011 -7.952 -22.065 1.00 76.19 78 GLU A O 1
ATOM 581 N N . ARG A 1 79 ? 13.095 -9.284 -20.625 1.00 88.44 79 ARG A N 1
ATOM 582 C CA . ARG A 1 79 ? 11.884 -9.927 -20.113 1.00 88.44 79 ARG A CA 1
ATOM 583 C C . ARG A 1 79 ? 11.112 -8.952 -19.227 1.00 88.44 79 ARG A C 1
ATOM 585 O O . ARG A 1 79 ? 11.583 -8.596 -18.143 1.00 88.44 79 ARG A O 1
ATOM 592 N N . ARG A 1 80 ? 9.918 -8.568 -19.678 1.00 94.19 80 ARG A N 1
ATOM 593 C CA . ARG A 1 80 ? 8.981 -7.734 -18.921 1.00 94.19 80 ARG A CA 1
ATOM 594 C C . ARG A 1 80 ? 8.049 -8.586 -18.069 1.00 94.19 80 ARG A C 1
ATOM 596 O O . ARG A 1 80 ? 7.688 -9.712 -18.425 1.00 94.19 80 ARG A O 1
ATOM 603 N N . TRP A 1 81 ? 7.679 -8.026 -16.930 1.00 95.75 81 TRP A N 1
ATOM 604 C CA . TRP A 1 81 ? 6.804 -8.632 -15.939 1.00 95.75 81 TRP A CA 1
ATOM 605 C C . TRP A 1 81 ? 5.633 -7.705 -15.670 1.00 95.75 81 TRP A C 1
ATOM 607 O O . TRP A 1 81 ? 5.806 -6.495 -15.741 1.00 95.75 81 TRP A O 1
ATOM 617 N N . ARG A 1 82 ? 4.474 -8.260 -15.334 1.00 94.25 82 ARG A N 1
ATOM 618 C CA . ARG A 1 82 ? 3.315 -7.522 -14.813 1.00 94.25 82 ARG A CA 1
ATOM 619 C C . ARG A 1 82 ? 2.718 -8.271 -13.631 1.00 94.25 82 ARG A C 1
ATOM 621 O O . ARG A 1 82 ? 2.944 -9.477 -13.498 1.00 94.25 82 ARG A O 1
ATOM 628 N N . SER A 1 83 ? 1.969 -7.573 -12.784 1.00 93.38 83 SER A N 1
ATOM 629 C CA . SER A 1 83 ? 1.216 -8.242 -11.726 1.00 93.38 83 SER A CA 1
ATOM 630 C C . SER A 1 83 ? 0.129 -9.138 -12.326 1.00 93.38 83 SER A C 1
ATOM 632 O O . SER A 1 83 ? -0.583 -8.724 -13.240 1.00 93.38 83 SER A O 1
ATOM 634 N N . SER A 1 84 ? -0.019 -10.349 -11.789 1.00 91.56 84 SER A N 1
ATOM 635 C CA . SER A 1 84 ? -1.152 -11.237 -12.094 1.00 91.56 84 SER A CA 1
ATOM 636 C C . SER A 1 84 ? -2.361 -10.949 -11.198 1.00 91.56 84 SER A C 1
ATOM 638 O O . SER A 1 84 ? -3.453 -11.454 -11.448 1.00 91.56 84 SER A O 1
ATOM 640 N N . VAL A 1 85 ? -2.178 -10.152 -10.135 1.00 86.06 85 VAL A N 1
ATOM 641 C CA . VAL A 1 85 ? -3.225 -9.807 -9.166 1.00 86.06 85 VAL A CA 1
ATOM 642 C C . VAL A 1 85 ? -3.413 -8.285 -9.080 1.00 86.06 85 VAL A C 1
ATOM 644 O O . VAL A 1 85 ? -2.449 -7.558 -8.823 1.00 86.06 85 VAL A O 1
ATOM 647 N N . PRO A 1 86 ? -4.638 -7.758 -9.257 1.00 76.44 86 PRO A N 1
ATOM 648 C CA . PRO A 1 86 ? -4.874 -6.312 -9.215 1.00 76.44 86 PRO A CA 1
ATOM 649 C C . PRO A 1 86 ? -4.689 -5.739 -7.803 1.00 76.44 86 PRO A C 1
ATOM 651 O O . PRO A 1 86 ? -4.247 -4.609 -7.643 1.00 76.44 86 PRO A O 1
ATOM 654 N N . SER A 1 87 ? -4.988 -6.531 -6.774 1.00 79.81 87 SER A N 1
ATOM 655 C CA . SER A 1 87 ? -4.802 -6.210 -5.357 1.00 79.81 87 SER A CA 1
ATOM 656 C C . SER A 1 87 ? -4.770 -7.502 -4.537 1.00 79.81 87 SER A C 1
ATOM 658 O O . SER A 1 87 ? -5.251 -8.549 -4.987 1.00 79.81 87 SER A O 1
ATOM 660 N N . TRP A 1 88 ? -4.196 -7.456 -3.336 1.00 84.75 88 TRP A N 1
ATOM 661 C CA . TRP A 1 88 ? -4.083 -8.612 -2.446 1.00 84.75 88 TRP A CA 1
ATOM 662 C C . TRP A 1 88 ? -4.071 -8.185 -0.975 1.00 84.75 88 TRP A C 1
ATOM 664 O O . TRP A 1 88 ? -3.783 -7.034 -0.655 1.00 84.75 88 TRP A O 1
ATOM 674 N N . GLN A 1 89 ? -4.381 -9.122 -0.077 1.00 82.44 89 GLN A N 1
ATOM 675 C CA . GLN A 1 89 ? -4.272 -8.950 1.374 1.00 82.44 89 GLN A CA 1
ATOM 676 C C . GLN A 1 89 ? -3.867 -10.254 2.057 1.00 82.44 89 GLN A C 1
ATOM 678 O O . GLN A 1 89 ? -4.207 -11.338 1.582 1.00 82.44 89 GLN A O 1
ATOM 683 N N . VAL A 1 90 ? -3.189 -10.156 3.201 1.00 83.56 90 VAL A N 1
ATOM 684 C CA . VAL A 1 90 ? -2.972 -11.309 4.085 1.00 83.56 90 VAL A CA 1
ATOM 685 C C . VAL A 1 90 ? -4.312 -11.710 4.705 1.00 83.56 90 VAL A C 1
ATOM 687 O O . VAL A 1 90 ? -5.031 -10.867 5.238 1.00 83.56 90 VAL A O 1
ATOM 690 N N . SER A 1 91 ? -4.669 -12.992 4.611 1.00 83.00 91 SER A N 1
ATOM 691 C CA . SER A 1 91 ? -5.931 -13.488 5.161 1.00 83.00 91 SER A CA 1
ATOM 692 C C . SER A 1 91 ? -5.959 -13.400 6.684 1.00 83.00 91 SER A C 1
ATOM 694 O O . SER A 1 91 ? -5.034 -13.881 7.340 1.00 83.00 91 SER A O 1
ATOM 696 N N . ARG A 1 92 ? -7.070 -12.904 7.248 1.00 79.69 92 ARG A N 1
ATOM 697 C CA . ARG A 1 92 ? -7.316 -12.919 8.703 1.00 79.69 92 ARG A CA 1
ATOM 698 C C . ARG A 1 92 ? -7.212 -14.326 9.284 1.00 79.69 92 ARG A C 1
ATOM 700 O O . ARG A 1 92 ? -6.450 -14.519 10.220 1.00 79.69 92 ARG A O 1
ATOM 707 N N . ASP A 1 93 ? -7.827 -15.314 8.636 1.00 82.69 93 ASP A N 1
ATOM 708 C CA . ASP A 1 93 ? -7.764 -16.718 9.064 1.00 82.69 93 ASP A CA 1
ATOM 709 C C . ASP A 1 93 ? -6.319 -17.240 9.200 1.00 82.69 93 ASP A C 1
ATOM 711 O O . ASP A 1 93 ? -6.012 -18.014 10.102 1.00 82.69 93 ASP A O 1
ATOM 715 N N . ALA A 1 94 ? -5.401 -16.803 8.326 1.00 80.62 94 ALA A N 1
ATOM 716 C CA . ALA A 1 94 ? -3.999 -17.221 8.380 1.00 80.62 94 ALA A CA 1
ATOM 717 C C . ALA A 1 94 ? -3.242 -16.567 9.551 1.00 80.62 94 ALA A C 1
ATOM 719 O O . ALA A 1 94 ? -2.336 -17.175 10.122 1.00 80.62 94 ALA A O 1
ATOM 720 N N . ILE A 1 95 ? -3.621 -15.340 9.916 1.00 80.62 95 ILE A N 1
ATOM 721 C CA . ILE A 1 95 ? -3.083 -14.617 11.076 1.00 80.62 95 ILE A CA 1
ATOM 722 C C . ILE A 1 95 ? -3.633 -15.221 12.378 1.00 80.62 95 ILE A C 1
ATOM 724 O O . ILE A 1 95 ? -2.873 -15.433 13.327 1.00 80.62 95 ILE A O 1
ATOM 728 N N . GLU A 1 96 ? -4.933 -15.525 12.412 1.00 81.50 96 GLU A N 1
ATOM 729 C CA . GLU A 1 96 ? -5.622 -16.158 13.544 1.00 81.50 96 GLU A CA 1
ATOM 730 C C . GLU A 1 96 ? -5.088 -17.566 13.824 1.00 81.50 96 GLU A C 1
ATOM 732 O O . GLU A 1 96 ? -4.881 -17.922 14.982 1.00 81.50 96 GLU A O 1
ATOM 737 N N . ALA A 1 97 ? -4.766 -18.330 12.776 1.00 83.19 97 ALA A N 1
ATOM 738 C CA . ALA A 1 97 ? -4.129 -19.644 12.880 1.00 83.19 97 ALA A CA 1
ATOM 739 C C . ALA A 1 97 ? -2.646 -19.605 13.322 1.00 83.19 97 ALA A C 1
ATOM 741 O O . ALA A 1 97 ? -2.002 -20.651 13.364 1.00 83.19 97 ALA A O 1
ATOM 742 N N . ASP A 1 98 ? -2.099 -18.426 13.639 1.00 77.25 98 ASP A N 1
ATOM 743 C CA . ASP A 1 98 ? -0.714 -18.212 14.084 1.00 77.25 98 ASP A CA 1
ATOM 744 C C . ASP A 1 98 ? 0.356 -18.760 13.122 1.00 77.25 98 ASP A C 1
ATOM 746 O O . ASP A 1 98 ? 1.353 -19.373 13.510 1.00 77.25 98 ASP A O 1
ATOM 750 N N . VAL A 1 99 ? 0.164 -18.531 11.823 1.00 83.06 99 VAL A N 1
ATOM 751 C CA . VAL A 1 99 ? 1.221 -18.807 10.848 1.00 83.06 99 VAL A CA 1
ATOM 752 C C . VAL A 1 99 ? 2.290 -17.719 10.981 1.00 83.06 99 VAL A C 1
ATOM 754 O O . VAL A 1 99 ? 2.039 -16.547 10.690 1.00 83.06 99 VAL A O 1
ATOM 757 N N . VAL A 1 100 ? 3.501 -18.097 11.404 1.00 82.88 100 VAL A N 1
ATOM 758 C CA . VAL A 1 100 ? 4.621 -17.167 11.653 1.00 82.88 100 VAL A CA 1
ATOM 759 C C . VAL A 1 100 ? 4.900 -16.282 10.435 1.00 82.88 100 VAL A C 1
ATOM 761 O O . VAL A 1 100 ? 5.042 -15.065 10.567 1.00 82.88 100 VAL A O 1
ATOM 764 N N . GLU A 1 101 ? 4.918 -16.867 9.236 1.00 82.56 101 GLU A N 1
ATOM 765 C CA . GLU A 1 101 ? 5.094 -16.133 7.985 1.00 82.56 101 GLU A CA 1
ATOM 766 C C . GLU A 1 101 ? 3.951 -15.150 7.711 1.00 82.56 101 GLU A C 1
ATOM 768 O O . GLU A 1 101 ? 4.211 -14.076 7.173 1.00 82.56 101 GLU A O 1
ATOM 773 N N . ALA A 1 102 ? 2.710 -15.474 8.097 1.00 83.44 102 ALA A N 1
ATOM 774 C CA . ALA A 1 102 ? 1.570 -14.574 7.936 1.00 83.44 102 ALA A CA 1
ATOM 775 C C . ALA A 1 102 ? 1.720 -13.336 8.825 1.00 83.44 102 ALA A C 1
ATOM 777 O O . ALA A 1 102 ? 1.564 -12.224 8.331 1.00 83.44 102 ALA A O 1
ATOM 778 N N . ARG A 1 103 ? 2.095 -13.508 10.102 1.00 81.62 103 ARG A N 1
ATOM 779 C CA . ARG A 1 103 ? 2.324 -12.386 11.032 1.00 81.62 103 ARG A CA 1
ATOM 780 C C . ARG A 1 103 ? 3.499 -11.513 10.604 1.00 81.62 103 ARG A C 1
ATOM 782 O O . ARG A 1 103 ? 3.385 -10.292 10.589 1.00 81.62 103 ARG A O 1
ATOM 789 N N . ALA A 1 104 ? 4.623 -12.127 10.235 1.00 82.44 104 ALA A N 1
ATOM 790 C CA . ALA A 1 104 ? 5.796 -11.386 9.779 1.00 82.44 104 ALA A CA 1
ATOM 791 C C . ALA A 1 104 ? 5.497 -10.587 8.501 1.00 82.44 104 ALA A C 1
ATOM 793 O O . ALA A 1 104 ? 5.901 -9.428 8.388 1.00 82.44 104 ALA A O 1
ATOM 794 N N . LEU A 1 105 ? 4.761 -11.191 7.561 1.00 84.62 105 LEU A N 1
ATOM 795 C CA . LEU A 1 105 ? 4.318 -10.515 6.351 1.00 84.62 105 LEU A CA 1
ATOM 796 C C . LEU A 1 105 ? 3.345 -9.376 6.667 1.00 84.62 105 LEU A C 1
ATOM 798 O O . LEU A 1 105 ? 3.564 -8.267 6.197 1.00 84.62 105 LEU A O 1
ATOM 802 N N . ASP A 1 106 ? 2.318 -9.618 7.480 1.00 85.00 106 ASP A N 1
ATOM 803 C CA . ASP A 1 106 ? 1.332 -8.607 7.878 1.00 85.00 106 ASP A CA 1
ATOM 804 C C . ASP A 1 106 ? 1.995 -7.379 8.527 1.00 85.00 106 ASP A C 1
ATOM 806 O O . ASP A 1 106 ? 1.731 -6.239 8.137 1.00 85.00 106 ASP A O 1
ATOM 810 N N . MET A 1 107 ? 2.955 -7.602 9.430 1.00 84.19 107 MET A N 1
ATOM 811 C CA . MET A 1 107 ? 3.745 -6.531 10.040 1.00 84.19 107 MET A CA 1
ATOM 812 C C . MET A 1 107 ? 4.586 -5.760 9.015 1.00 84.19 107 MET A C 1
ATOM 814 O O . MET A 1 107 ? 4.650 -4.530 9.073 1.00 84.19 107 MET A O 1
ATOM 818 N N . ALA A 1 108 ? 5.249 -6.461 8.090 1.00 83.81 108 ALA A N 1
ATOM 819 C CA . ALA A 1 108 ? 6.071 -5.833 7.058 1.00 83.81 108 ALA A CA 1
ATOM 820 C C . ALA A 1 108 ? 5.222 -4.996 6.090 1.00 83.81 108 ALA A C 1
ATOM 822 O O . ALA A 1 108 ? 5.572 -3.856 5.798 1.00 83.81 108 ALA A O 1
ATOM 823 N N . VAL A 1 109 ? 4.079 -5.530 5.655 1.00 83.00 109 VAL A N 1
ATOM 824 C CA . VAL A 1 109 ? 3.122 -4.843 4.779 1.00 83.00 109 VAL A CA 1
ATOM 825 C C . VAL A 1 109 ? 2.546 -3.621 5.471 1.00 83.00 109 VAL A C 1
ATOM 827 O O . VAL A 1 109 ? 2.569 -2.532 4.906 1.00 83.00 109 VAL A O 1
ATOM 830 N N . THR A 1 110 ? 2.097 -3.771 6.718 1.00 84.00 110 THR A N 1
ATOM 831 C CA . THR A 1 110 ? 1.573 -2.657 7.512 1.00 84.00 110 THR A CA 1
ATOM 832 C C . THR A 1 110 ? 2.609 -1.546 7.649 1.00 84.00 110 THR A C 1
ATOM 834 O O . THR A 1 110 ? 2.274 -0.379 7.459 1.00 84.00 110 THR A O 1
ATOM 837 N N . ARG A 1 111 ? 3.878 -1.883 7.918 1.00 84.88 111 ARG A N 1
ATOM 838 C CA . ARG A 1 111 ? 4.964 -0.895 7.977 1.00 84.88 111 ARG A CA 1
ATOM 839 C C . ARG A 1 111 ? 5.144 -0.165 6.648 1.00 84.88 111 ARG A C 1
ATOM 841 O O . ARG A 1 111 ? 5.156 1.059 6.648 1.00 84.88 111 ARG A O 1
ATOM 848 N N . SER A 1 112 ? 5.238 -0.887 5.535 1.00 80.62 112 SER A N 1
ATOM 849 C CA . SER A 1 112 ? 5.409 -0.261 4.220 1.00 80.62 112 SER A CA 1
ATOM 850 C C . SER A 1 112 ? 4.222 0.630 3.835 1.00 80.62 112 SER A C 1
ATOM 852 O O . SER A 1 112 ? 4.428 1.713 3.300 1.00 80.62 112 SER A O 1
ATOM 854 N N . LEU A 1 113 ? 2.987 0.235 4.169 1.00 81.19 113 LEU A N 1
ATOM 855 C CA . LEU A 1 113 ? 1.792 1.064 3.957 1.00 81.19 113 LEU A CA 1
ATOM 856 C C . LEU A 1 113 ? 1.796 2.339 4.813 1.00 81.19 113 LEU A C 1
ATOM 858 O O . LEU A 1 113 ? 1.280 3.373 4.387 1.00 81.19 113 LEU A O 1
ATOM 862 N N . LEU A 1 114 ? 2.342 2.275 6.031 1.00 85.50 114 LEU A N 1
ATOM 863 C CA . LEU A 1 114 ? 2.529 3.448 6.885 1.00 85.50 114 LEU A CA 1
ATOM 864 C C . LEU A 1 114 ? 3.560 4.399 6.273 1.00 85.50 114 LEU A C 1
ATOM 866 O O . LEU A 1 114 ? 3.222 5.547 6.014 1.00 85.50 114 LEU A O 1
ATOM 870 N N . GLU A 1 115 ? 4.752 3.898 5.951 1.00 84.75 115 GLU A N 1
ATOM 871 C CA . GLU A 1 115 ? 5.845 4.687 5.365 1.00 84.75 115 GLU A CA 1
ATOM 872 C C . GLU A 1 115 ? 5.430 5.367 4.051 1.00 84.75 115 GLU A C 1
ATOM 874 O O . GLU A 1 115 ? 5.615 6.572 3.892 1.00 84.75 115 GLU A O 1
ATOM 879 N N . ALA A 1 116 ? 4.801 4.626 3.130 1.00 78.06 116 ALA A N 1
ATOM 880 C CA . ALA A 1 116 ? 4.318 5.177 1.863 1.00 78.06 116 ALA A CA 1
ATOM 881 C C . ALA A 1 116 ? 3.242 6.253 2.075 1.00 78.06 116 ALA A C 1
ATOM 883 O O . ALA A 1 116 ? 3.223 7.278 1.393 1.00 78.06 116 ALA A O 1
ATOM 884 N N . SER A 1 117 ? 2.352 6.040 3.047 1.00 85.94 117 SER A N 1
ATOM 885 C CA . SER A 1 117 ? 1.311 7.007 3.367 1.00 85.94 117 SER A CA 1
ATOM 886 C C . SER A 1 117 ? 1.850 8.281 3.989 1.00 85.94 117 SER A C 1
ATOM 888 O O . SER A 1 117 ? 1.329 9.350 3.681 1.00 85.94 117 SER A O 1
ATOM 890 N N . ASP A 1 118 ? 2.830 8.173 4.877 1.00 89.44 118 ASP A N 1
ATOM 891 C CA . ASP A 1 118 ? 3.440 9.335 5.513 1.00 89.44 118 ASP A CA 1
ATOM 892 C C . ASP A 1 118 ? 4.199 10.151 4.458 1.00 89.44 118 ASP A C 1
ATOM 894 O O . ASP A 1 118 ? 3.975 11.355 4.339 1.00 89.44 118 ASP A O 1
ATOM 898 N N . ALA A 1 119 ? 4.960 9.486 3.581 1.00 84.19 119 ALA A N 1
ATOM 899 C CA . ALA A 1 119 ? 5.656 10.129 2.466 1.00 84.19 119 ALA A CA 1
ATOM 900 C C . ALA A 1 119 ? 4.702 10.836 1.481 1.00 84.19 119 ALA A C 1
ATOM 902 O O . ALA A 1 119 ? 4.992 11.942 1.013 1.00 84.19 119 ALA A O 1
ATOM 903 N N . ALA A 1 120 ? 3.548 10.235 1.171 1.00 84.44 120 ALA A N 1
ATOM 904 C CA . ALA A 1 120 ? 2.542 10.848 0.303 1.00 84.44 120 ALA A CA 1
ATOM 905 C C . ALA A 1 120 ? 1.931 12.114 0.932 1.00 84.44 120 ALA A C 1
ATOM 907 O O . ALA A 1 120 ? 1.759 13.128 0.249 1.00 84.44 120 ALA A O 1
ATOM 908 N N . VAL A 1 121 ? 1.635 12.077 2.237 1.00 90.56 121 VAL A N 1
ATOM 909 C CA . VAL A 1 121 ? 1.123 13.237 2.985 1.00 90.56 121 VAL A CA 1
ATOM 910 C C . VAL A 1 121 ? 2.177 14.344 3.060 1.00 90.56 121 VAL A C 1
ATOM 912 O O . VAL A 1 121 ? 1.855 15.507 2.806 1.00 90.56 121 VAL A O 1
ATOM 915 N N . GLU A 1 122 ? 3.434 14.010 3.354 1.00 92.62 122 GLU A N 1
ATOM 916 C CA . GLU A 1 122 ? 4.543 14.972 3.356 1.00 92.62 122 GLU A CA 1
ATOM 917 C C . GLU A 1 122 ? 4.710 15.630 1.983 1.00 92.62 122 GLU A C 1
ATOM 919 O O . GLU A 1 122 ? 4.684 16.854 1.883 1.00 92.62 122 GLU A O 1
ATOM 924 N N . THR A 1 123 ? 4.754 14.838 0.908 1.00 90.31 123 THR A N 1
ATOM 925 C CA . THR A 1 123 ? 4.879 15.348 -0.468 1.00 90.31 123 THR A CA 1
ATOM 926 C C . THR A 1 123 ? 3.777 16.358 -0.797 1.00 90.31 123 THR A C 1
ATOM 928 O O . THR A 1 123 ? 4.056 17.465 -1.264 1.00 90.31 123 THR A O 1
ATOM 931 N N . PHE A 1 124 ? 2.517 16.012 -0.513 1.00 90.25 124 PHE A N 1
ATOM 932 C CA . PHE A 1 124 ? 1.379 16.893 -0.775 1.00 90.25 124 PHE A CA 1
ATOM 933 C C . PHE A 1 124 ? 1.414 18.177 0.069 1.00 90.25 124 PHE A C 1
ATOM 935 O O . PHE A 1 124 ? 1.128 19.270 -0.433 1.00 90.25 124 PHE A O 1
ATOM 942 N N . THR A 1 125 ? 1.751 18.067 1.356 1.00 91.62 125 THR A N 1
ATOM 943 C CA . THR A 1 125 ? 1.793 19.222 2.266 1.00 91.62 125 THR A CA 1
ATOM 944 C C . THR A 1 125 ? 2.944 20.168 1.928 1.00 91.62 125 THR A C 1
ATOM 946 O O . THR A 1 125 ? 2.738 21.384 1.935 1.00 91.62 125 THR A O 1
ATOM 949 N N . THR A 1 126 ? 4.108 19.645 1.530 1.00 93.94 126 THR A N 1
ATOM 950 C CA . THR A 1 126 ? 5.232 20.436 1.012 1.00 93.94 126 THR A CA 1
ATOM 951 C C . THR A 1 126 ? 4.855 21.180 -0.269 1.00 93.94 126 THR A C 1
ATOM 953 O O . THR A 1 126 ? 4.995 22.403 -0.306 1.00 93.94 126 THR A O 1
ATOM 956 N N . ALA A 1 127 ? 4.293 20.496 -1.274 1.00 90.81 127 ALA A N 1
ATOM 957 C CA . ALA A 1 127 ? 3.844 21.134 -2.518 1.00 90.81 127 ALA A CA 1
ATOM 958 C C . ALA A 1 127 ? 2.776 22.217 -2.260 1.00 90.81 127 ALA A C 1
ATOM 960 O O . ALA A 1 127 ? 2.816 23.315 -2.818 1.00 90.81 127 ALA A O 1
ATOM 961 N N . SER A 1 128 ? 1.847 21.949 -1.336 1.00 90.00 128 SER A N 1
ATOM 962 C CA . SER A 1 128 ? 0.819 22.911 -0.922 1.00 90.00 128 SER A CA 1
ATOM 963 C C . SER A 1 128 ? 1.398 24.154 -0.243 1.00 90.00 128 SER A C 1
ATOM 965 O O . SER A 1 128 ? 0.876 25.254 -0.442 1.00 90.00 128 SER A O 1
ATOM 967 N N . ALA A 1 129 ? 2.450 23.995 0.566 1.00 90.94 129 ALA A N 1
ATOM 968 C CA . ALA A 1 129 ? 3.128 25.096 1.247 1.00 90.94 129 ALA A CA 1
ATOM 969 C C . ALA A 1 129 ? 3.980 25.944 0.288 1.00 90.94 129 ALA A C 1
ATOM 971 O O . ALA A 1 129 ? 4.085 27.154 0.478 1.00 90.94 129 ALA A O 1
ATOM 972 N N . GLN A 1 130 ? 4.551 25.322 -0.747 1.00 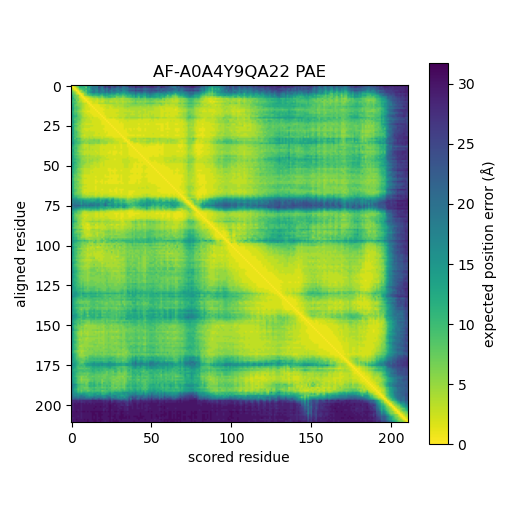94.25 130 GLN A N 1
ATOM 973 C CA . GLN A 1 130 ? 5.374 25.984 -1.765 1.00 94.25 130 GLN A CA 1
ATOM 974 C C . GLN A 1 130 ? 4.549 26.699 -2.847 1.00 94.25 130 GLN A C 1
ATOM 976 O O . GLN A 1 130 ? 5.078 27.549 -3.556 1.00 94.25 130 GLN A O 1
ATOM 981 N N . GLY A 1 131 ? 3.241 26.426 -2.924 1.00 91.44 131 GLY A N 1
ATOM 982 C CA . GLY A 1 131 ? 2.343 27.027 -3.914 1.00 91.44 131 GLY A CA 1
ATOM 983 C C . GLY A 1 131 ? 2.250 26.247 -5.226 1.00 91.44 131 GLY A C 1
ATOM 984 O O . GLY A 1 131 ? 1.591 26.714 -6.152 1.00 91.44 131 GLY A O 1
ATOM 985 N N . ASP A 1 132 ? 2.842 25.053 -5.278 1.00 91.38 132 ASP A N 1
ATOM 986 C CA . ASP A 1 132 ? 2.841 24.174 -6.451 1.00 91.38 132 ASP A CA 1
ATOM 987 C C . ASP A 1 132 ? 1.513 23.411 -6.611 1.00 91.38 132 ASP A C 1
ATOM 989 O O . ASP A 1 132 ? 1.227 22.864 -7.677 1.00 91.38 132 ASP A O 1
ATOM 993 N N . GLU A 1 133 ? 0.669 23.396 -5.570 1.00 93.12 133 GLU A N 1
ATOM 994 C CA . GLU A 1 133 ? -0.668 22.800 -5.614 1.00 93.12 133 GLU A CA 1
ATOM 995 C C . GLU A 1 133 ? -1.791 23.843 -5.730 1.00 93.12 133 GLU A C 1
ATOM 997 O O . GLU A 1 133 ? -1.824 24.883 -5.062 1.00 93.12 133 GLU A O 1
ATOM 1002 N N . THR A 1 134 ? -2.783 23.511 -6.552 1.00 90.94 134 THR A N 1
ATOM 1003 C CA . THR A 1 134 ? -3.948 24.353 -6.827 1.00 90.94 134 THR A CA 1
ATOM 1004 C C . THR A 1 134 ? -4.875 24.493 -5.612 1.00 90.94 134 THR A C 1
ATOM 1006 O O . THR A 1 134 ? -5.005 23.598 -4.775 1.00 90.94 134 THR A O 1
ATOM 1009 N N . LEU A 1 135 ? -5.624 25.600 -5.542 1.00 89.75 135 LEU A N 1
ATOM 1010 C CA . LEU A 1 135 ? -6.612 25.816 -4.474 1.00 89.75 135 LEU A CA 1
ATOM 1011 C C . LEU A 1 135 ? -7.742 24.775 -4.463 1.00 89.75 135 LEU A C 1
ATOM 1013 O O . LEU A 1 135 ? -8.269 24.473 -3.394 1.00 89.75 135 LEU A O 1
ATOM 1017 N N . GLN A 1 136 ? -8.117 24.235 -5.627 1.00 92.56 136 GLN A N 1
ATOM 1018 C CA . GLN A 1 136 ? -9.130 23.183 -5.738 1.00 92.56 136 GLN A CA 1
ATOM 1019 C C . GLN A 1 136 ? -8.684 21.918 -4.994 1.00 92.56 136 GLN A C 1
ATOM 1021 O O . GLN A 1 136 ? -9.409 21.436 -4.125 1.00 92.56 136 GLN A O 1
ATOM 1026 N N . TRP A 1 137 ? -7.473 21.426 -5.271 1.00 91.12 137 TRP A N 1
ATOM 1027 C CA . TRP A 1 137 ? -6.930 20.222 -4.635 1.00 91.12 137 TRP A CA 1
ATOM 1028 C C . TRP A 1 137 ? -6.590 20.439 -3.160 1.00 91.12 137 TRP A C 1
ATOM 1030 O O . TRP A 1 137 ? -6.890 19.581 -2.334 1.00 91.12 137 TRP A O 1
ATOM 1040 N N . ARG A 1 138 ? -6.094 21.626 -2.788 1.00 89.81 138 ARG A N 1
ATOM 1041 C CA . ARG A 1 138 ? -5.878 21.998 -1.377 1.00 89.81 138 ARG A CA 1
ATOM 1042 C C . ARG A 1 138 ? -7.156 21.985 -0.539 1.00 89.81 138 ARG A C 1
ATOM 1044 O O . ARG A 1 138 ? -7.093 21.663 0.640 1.00 89.81 138 ARG A O 1
ATOM 1051 N N . ARG A 1 139 ? -8.300 22.359 -1.123 1.00 90.12 139 ARG A N 1
ATOM 1052 C CA . ARG A 1 139 ? -9.609 22.327 -0.444 1.00 90.12 139 ARG A CA 1
ATOM 1053 C C . ARG A 1 139 ? -10.217 20.928 -0.388 1.00 90.12 139 ARG A C 1
ATOM 1055 O O . ARG A 1 139 ? -10.956 20.644 0.546 1.00 90.12 139 ARG A O 1
ATOM 1062 N N . ALA A 1 140 ? -9.953 20.100 -1.397 1.00 90.62 140 ALA A N 1
ATOM 1063 C CA . ALA A 1 140 ? -10.477 18.741 -1.477 1.00 90.62 140 ALA A CA 1
ATOM 1064 C C . ALA A 1 140 ? -9.695 17.749 -0.601 1.00 90.62 140 ALA A C 1
ATOM 1066 O O . ALA A 1 140 ? -10.277 16.796 -0.088 1.00 90.62 140 ALA A O 1
ATOM 1067 N N . ALA A 1 141 ? -8.386 17.958 -0.434 1.00 89.12 141 ALA A N 1
ATOM 1068 C CA . ALA A 1 141 ? -7.539 17.095 0.376 1.00 89.12 141 ALA A CA 1
ATOM 1069 C C . ALA A 1 141 ? -7.889 17.178 1.870 1.00 89.12 141 ALA A C 1
ATOM 1071 O O . ALA A 1 141 ? -8.185 18.247 2.405 1.00 89.12 141 ALA A O 1
ATOM 1072 N N . LEU A 1 142 ? -7.798 16.038 2.555 1.0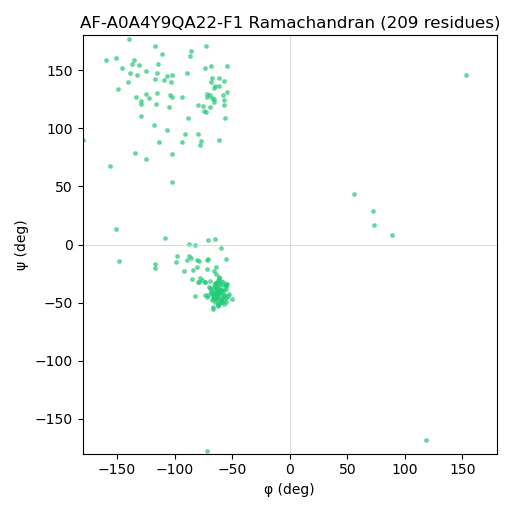0 87.44 142 LEU A N 1
ATOM 1073 C CA . LEU A 1 142 ? -8.082 15.908 3.978 1.00 87.44 142 LEU A CA 1
ATOM 1074 C C . LEU A 1 142 ? -6.918 15.210 4.682 1.00 87.44 142 LEU A C 1
ATOM 1076 O O . LEU A 1 142 ? -6.573 14.078 4.354 1.00 87.44 142 LEU A O 1
ATOM 1080 N N . VAL A 1 143 ? -6.362 15.868 5.699 1.00 86.06 143 VAL A N 1
ATOM 1081 C CA . VAL A 1 143 ? -5.459 15.252 6.677 1.00 86.06 143 VAL A CA 1
ATOM 1082 C C . VAL A 1 143 ? -6.132 15.373 8.037 1.00 86.06 143 VAL A C 1
ATOM 1084 O O . VAL A 1 143 ? -6.177 16.452 8.624 1.00 86.06 143 VAL A O 1
ATOM 1087 N N . SER A 1 144 ? -6.715 14.278 8.522 1.00 84.62 144 SER A N 1
ATOM 1088 C CA . SER A 1 144 ? -7.485 14.273 9.768 1.00 84.62 144 SER A CA 1
ATOM 1089 C C . SER A 1 144 ? -7.236 13.016 10.586 1.00 84.62 144 SER A C 1
ATOM 1091 O O . SER A 1 144 ? -7.242 11.915 10.043 1.00 84.62 144 SER A O 1
ATOM 1093 N N . ASN A 1 145 ? -7.131 13.183 11.903 1.00 83.06 145 ASN A N 1
ATOM 1094 C CA . ASN A 1 145 ? -7.175 12.096 12.875 1.00 83.06 145 ASN A CA 1
ATOM 1095 C C . ASN A 1 145 ? -8.398 12.283 13.776 1.00 83.06 145 ASN A C 1
ATOM 1097 O O . ASN A 1 145 ? -8.745 13.404 14.144 1.00 83.06 145 ASN A O 1
ATOM 1101 N N . SER A 1 146 ? -9.059 11.191 14.146 1.00 82.50 146 SER A N 1
ATOM 1102 C CA . SER A 1 146 ? -10.213 11.203 15.051 1.00 82.50 146 SER A CA 1
ATOM 1103 C C . SER A 1 146 ? -10.116 10.038 16.029 1.00 82.50 146 SER A C 1
ATOM 1105 O O . SER A 1 146 ? -9.573 8.989 15.698 1.00 82.50 146 SER A O 1
ATOM 1107 N N . THR A 1 147 ? -10.618 10.227 17.251 1.00 85.38 147 THR A N 1
ATOM 1108 C CA . THR A 1 147 ? -10.721 9.151 18.247 1.00 85.38 147 THR A CA 1
ATOM 1109 C C . THR A 1 147 ? -12.173 8.712 18.340 1.00 85.38 147 THR A C 1
ATOM 1111 O O . THR A 1 147 ? -13.032 9.513 18.700 1.00 85.38 147 THR A O 1
ATOM 1114 N N . LEU A 1 148 ? -12.431 7.446 18.019 1.00 87.56 148 LEU A N 1
ATOM 1115 C CA . LEU A 1 148 ? -13.758 6.839 18.077 1.00 87.56 148 LEU A CA 1
ATOM 1116 C C . LEU A 1 148 ? -13.841 5.887 19.273 1.00 87.56 148 LEU A C 1
ATOM 1118 O O . LEU A 1 148 ? -12.855 5.241 19.631 1.00 87.56 148 LEU A O 1
ATOM 1122 N N . TRP A 1 149 ? -15.016 5.814 19.892 1.00 89.38 149 TRP A N 1
ATOM 1123 C CA . TRP A 1 149 ? -15.314 4.894 20.987 1.00 89.38 149 TRP A CA 1
ATOM 1124 C C . TRP A 1 149 ? -16.217 3.805 20.431 1.00 89.38 149 TRP A C 1
ATOM 1126 O O . TRP A 1 149 ? -17.405 4.041 20.253 1.00 89.38 149 TRP A O 1
ATOM 1136 N N . LEU A 1 150 ? -15.623 2.663 20.094 1.00 91.88 150 LEU A N 1
ATOM 1137 C CA . LEU A 1 150 ? -16.287 1.576 19.380 1.00 91.88 150 LEU A CA 1
ATOM 1138 C C . LEU A 1 150 ? -15.999 0.244 20.073 1.00 91.88 150 LEU A C 1
ATOM 1140 O O . LEU A 1 150 ? -14.901 0.019 20.592 1.00 91.88 150 LEU A O 1
ATOM 1144 N N . THR A 1 151 ? -16.976 -0.647 20.034 1.00 94.94 151 THR A N 1
ATOM 1145 C CA . THR A 1 151 ? -16.801 -2.087 20.232 1.00 94.94 151 THR A CA 1
ATOM 1146 C C . THR A 1 151 ? -16.122 -2.724 19.011 1.00 94.94 151 THR A C 1
ATOM 1148 O O . THR A 1 151 ? -15.955 -2.093 17.966 1.00 94.94 151 THR A O 1
ATOM 1151 N N . ALA A 1 152 ? -15.720 -3.994 19.122 1.00 90.94 152 ALA A N 1
ATOM 1152 C CA . ALA A 1 152 ? -15.153 -4.733 17.991 1.00 90.94 152 ALA A CA 1
ATOM 1153 C C . ALA A 1 152 ? -16.168 -4.919 16.846 1.00 90.94 152 ALA A C 1
ATOM 1155 O O . ALA A 1 152 ? -15.794 -4.811 15.682 1.00 90.94 152 ALA A O 1
ATOM 1156 N N . GLU A 1 153 ? -17.444 -5.150 17.172 1.00 92.50 153 GLU A N 1
ATOM 1157 C CA . GLU A 1 153 ? -18.523 -5.282 16.185 1.00 92.50 153 GLU A CA 1
ATOM 1158 C C . GLU A 1 153 ? -18.761 -3.964 15.439 1.00 92.50 153 GLU A C 1
ATOM 1160 O O . GLU A 1 153 ? -18.795 -3.947 14.211 1.00 92.50 153 GLU A O 1
ATOM 1165 N N . GLU A 1 154 ? -18.825 -2.841 16.161 1.00 93.94 154 GLU A N 1
ATOM 1166 C CA . GLU A 1 154 ? -18.955 -1.513 15.546 1.00 93.94 154 GLU A CA 1
ATOM 1167 C C . GLU A 1 154 ? -17.725 -1.144 14.706 1.00 93.94 154 GLU A C 1
ATOM 1169 O O . GLU A 1 154 ? -17.849 -0.527 13.651 1.00 93.94 154 GLU A O 1
ATOM 1174 N N . LEU A 1 155 ? -16.524 -1.538 15.138 1.00 92.00 155 LEU A N 1
ATOM 1175 C CA . LEU A 1 155 ? -15.307 -1.348 14.353 1.00 92.00 155 LEU A CA 1
ATOM 1176 C C . LEU A 1 155 ? -15.365 -2.123 13.027 1.00 92.00 155 LEU A C 1
ATOM 1178 O O . LEU A 1 155 ? -15.026 -1.564 11.982 1.00 92.00 155 LEU A O 1
ATOM 1182 N N . LEU A 1 156 ? -15.816 -3.382 13.050 1.00 88.88 156 LEU A N 1
ATOM 1183 C CA . LEU A 1 156 ? -16.015 -4.178 11.836 1.00 88.88 156 LEU A CA 1
ATOM 1184 C C . LEU A 1 156 ? -17.024 -3.505 10.895 1.00 88.88 156 LEU A C 1
ATOM 1186 O O . LEU A 1 156 ? -16.700 -3.295 9.724 1.00 88.88 156 LEU A O 1
ATOM 1190 N N . ASP A 1 157 ? -18.177 -3.083 11.415 1.00 91.69 157 ASP A N 1
ATOM 1191 C CA . ASP A 1 157 ? -19.218 -2.376 10.655 1.00 91.69 157 ASP A CA 1
ATOM 1192 C C . ASP A 1 157 ? -18.694 -1.078 10.007 1.00 91.69 157 ASP A C 1
ATOM 1194 O O . ASP A 1 157 ? -18.892 -0.840 8.813 1.00 91.69 157 ASP A O 1
ATOM 1198 N N . VAL A 1 158 ? -17.934 -0.263 10.746 1.00 92.31 158 VAL A N 1
ATOM 1199 C CA . VAL A 1 158 ? -17.321 0.963 10.204 1.00 92.31 158 VAL A CA 1
ATOM 1200 C C . VAL A 1 158 ? -16.326 0.643 9.087 1.00 92.31 158 VAL A C 1
ATOM 1202 O O . VAL A 1 158 ? -16.361 1.284 8.034 1.00 92.31 158 VAL A O 1
ATOM 1205 N N . THR A 1 159 ? -15.447 -0.348 9.275 1.00 87.75 159 THR A N 1
ATOM 1206 C CA . THR A 1 159 ? -14.470 -0.727 8.235 1.00 87.75 159 THR A CA 1
ATOM 1207 C C . THR A 1 159 ? -15.138 -1.263 6.968 1.00 87.75 159 THR A C 1
ATOM 1209 O O . THR A 1 159 ? -14.644 -1.033 5.862 1.00 87.75 159 THR A O 1
ATOM 12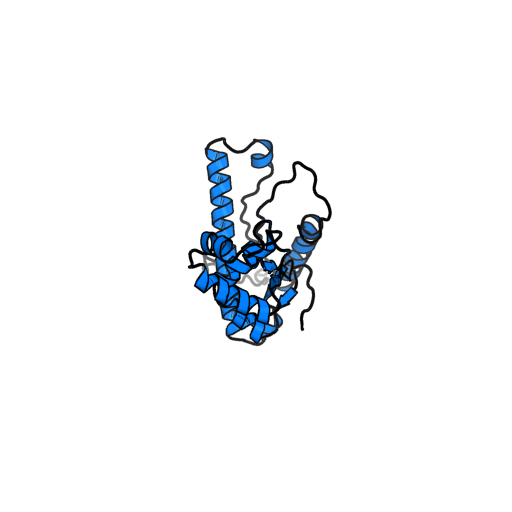12 N N . GLU A 1 160 ? -16.277 -1.940 7.113 1.00 87.44 160 GLU A N 1
ATOM 1213 C CA . GLU A 1 160 ? -17.101 -2.433 6.014 1.00 87.44 160 GLU A CA 1
ATOM 1214 C C . GLU A 1 160 ? -17.716 -1.291 5.208 1.00 87.44 160 GLU A C 1
ATOM 1216 O O . GLU A 1 160 ? -17.449 -1.188 4.007 1.00 87.44 160 GLU A O 1
ATOM 1221 N N . LYS A 1 161 ? -18.436 -0.388 5.876 1.00 92.19 161 LYS A N 1
ATOM 1222 C CA . LYS A 1 161 ? -19.086 0.773 5.249 1.00 92.19 161 LYS A CA 1
ATOM 1223 C C . LYS A 1 161 ? -18.094 1.693 4.546 1.00 92.19 161 LYS A C 1
ATOM 1225 O O . LYS A 1 161 ? -18.360 2.196 3.458 1.00 92.19 161 LYS A O 1
ATOM 1230 N N . VAL A 1 162 ? -16.921 1.896 5.142 1.00 90.50 162 VAL A N 1
ATOM 1231 C CA . VAL A 1 162 ? -15.823 2.646 4.516 1.00 90.50 162 VAL A CA 1
ATOM 1232 C C . VAL A 1 162 ? -15.337 1.958 3.239 1.00 90.50 162 VAL A C 1
ATOM 1234 O O . VAL A 1 162 ? -15.088 2.625 2.237 1.00 90.50 162 VAL A O 1
ATOM 1237 N N . GLY A 1 163 ? -15.202 0.630 3.257 1.00 85.06 163 GLY A N 1
ATOM 1238 C CA . GLY A 1 163 ? -14.845 -0.141 2.070 1.00 85.06 163 GLY A CA 1
ATOM 1239 C C . GLY A 1 163 ? -15.858 0.040 0.942 1.00 85.06 163 GLY A C 1
ATOM 1240 O O . GLY A 1 163 ? -15.464 0.342 -0.181 1.00 85.06 163 GLY A O 1
ATOM 1241 N N . GLU A 1 164 ? -17.148 -0.079 1.258 1.00 89.38 164 GLU A N 1
ATOM 1242 C CA . GLU A 1 164 ? -18.254 0.117 0.309 1.00 89.38 164 GLU A CA 1
ATOM 1243 C C . GLU A 1 164 ? -18.279 1.531 -0.279 1.00 89.38 164 GLU A C 1
ATOM 1245 O O . GLU A 1 164 ? -18.447 1.697 -1.485 1.00 89.38 164 GLU A O 1
ATOM 1250 N N . LEU A 1 165 ? -18.044 2.548 0.553 1.00 92.06 165 LEU A N 1
ATOM 1251 C CA . LEU A 1 165 ? -17.977 3.943 0.120 1.00 92.06 165 LEU A CA 1
ATOM 1252 C C . LEU A 1 165 ? -16.858 4.185 -0.905 1.00 92.06 165 LEU A C 1
ATOM 1254 O O . LEU A 1 165 ? -17.030 4.964 -1.843 1.00 92.06 165 LEU A O 1
ATOM 1258 N N . LEU A 1 166 ? -15.700 3.549 -0.712 1.00 88.56 166 LEU A N 1
ATOM 1259 C CA . LEU A 1 166 ? -14.527 3.744 -1.566 1.00 88.56 166 LEU A CA 1
ATOM 1260 C C . LEU A 1 166 ? -14.541 2.878 -2.830 1.00 88.56 166 LEU A C 1
ATOM 1262 O O . LEU A 1 166 ? -13.854 3.219 -3.793 1.00 88.56 166 LEU A O 1
ATOM 1266 N N . GLU A 1 167 ? -15.292 1.777 -2.839 1.00 86.44 167 GLU A N 1
ATOM 1267 C CA . GLU A 1 167 ? -15.299 0.779 -3.915 1.00 86.44 167 GLU A CA 1
ATOM 1268 C C . GLU A 1 167 ? -15.471 1.374 -5.329 1.00 86.44 167 GLU A C 1
ATOM 1270 O O . GLU A 1 167 ? -14.648 1.062 -6.193 1.00 86.44 167 GLU A O 1
ATOM 1275 N N . PRO A 1 168 ? -16.416 2.303 -5.592 1.00 88.88 168 PRO A N 1
ATOM 1276 C CA . PRO A 1 168 ? -16.611 2.865 -6.934 1.00 88.88 168 PRO A CA 1
ATOM 1277 C C . PRO A 1 168 ? -15.420 3.678 -7.467 1.00 88.88 168 PRO A C 1
ATOM 1279 O O . PRO A 1 168 ? -15.316 3.915 -8.671 1.00 88.88 168 PRO A O 1
ATOM 1282 N N . TYR A 1 169 ? -14.525 4.133 -6.585 1.00 86.62 169 TYR A N 1
ATOM 1283 C CA . TYR A 1 169 ? -13.382 4.976 -6.942 1.00 86.62 169 TYR A CA 1
ATOM 1284 C C . TYR A 1 169 ? -12.080 4.192 -7.111 1.00 86.62 169 TYR A C 1
ATOM 1286 O O . TYR A 1 169 ? -11.091 4.752 -7.591 1.00 86.62 169 TYR A O 1
ATOM 1294 N N . ARG A 1 170 ? -12.060 2.907 -6.738 1.00 80.56 170 ARG A N 1
ATOM 1295 C CA . ARG A 1 170 ? -10.865 2.063 -6.831 1.00 80.56 170 ARG A CA 1
ATOM 1296 C C . ARG A 1 170 ? -10.487 1.792 -8.271 1.00 80.56 170 ARG A C 1
ATOM 1298 O O . ARG A 1 170 ? -11.339 1.454 -9.083 1.00 80.56 170 ARG A O 1
ATOM 1305 N N . ARG A 1 171 ? -9.185 1.810 -8.565 1.00 73.06 171 ARG A N 1
ATOM 1306 C CA . ARG A 1 171 ? -8.650 1.473 -9.895 1.00 73.06 171 ARG A CA 1
ATOM 1307 C C . ARG A 1 171 ? -9.095 0.087 -10.383 1.00 73.06 171 ARG A C 1
ATOM 1309 O O . ARG A 1 171 ? -9.351 -0.074 -11.567 1.00 73.06 171 ARG A O 1
ATOM 1316 N N . SER A 1 172 ? -9.241 -0.885 -9.480 1.00 71.88 172 SER A N 1
ATOM 1317 C CA . SER A 1 172 ? -9.727 -2.238 -9.801 1.00 71.88 172 SER A CA 1
ATOM 1318 C C . SER A 1 172 ? -11.170 -2.280 -10.310 1.00 71.88 172 SER A C 1
ATOM 1320 O O . SER A 1 172 ? -11.538 -3.216 -11.013 1.00 71.88 172 SER A O 1
ATOM 1322 N N . SER A 1 173 ? -11.977 -1.290 -9.935 1.00 75.25 173 SER A N 1
ATOM 1323 C CA . SER A 1 173 ? -13.436 -1.293 -10.110 1.00 75.25 173 SER A CA 1
ATOM 1324 C C . SER A 1 173 ? -13.895 -0.159 -11.036 1.00 75.25 173 SER A C 1
ATOM 1326 O O . SER A 1 173 ? -14.963 -0.223 -11.642 1.00 75.25 173 SER A O 1
ATOM 1328 N N . ARG A 1 174 ? -13.055 0.866 -11.203 1.00 79.12 174 ARG A N 1
ATOM 1329 C CA . ARG A 1 174 ? -13.293 2.053 -12.019 1.00 79.12 174 ARG A CA 1
ATOM 1330 C C . ARG A 1 174 ? -12.782 1.838 -13.444 1.00 79.12 174 ARG A C 1
ATOM 1332 O O . ARG A 1 174 ? -11.614 2.068 -13.737 1.00 79.12 174 ARG A O 1
ATOM 1339 N N . THR A 1 175 ? -13.677 1.428 -14.341 1.00 71.69 175 THR A N 1
ATOM 1340 C CA . THR A 1 175 ? -13.369 1.127 -15.756 1.00 71.69 175 THR A CA 1
ATOM 1341 C C . THR A 1 175 ? -13.070 2.371 -16.600 1.00 71.69 175 THR A C 1
ATOM 1343 O O . THR A 1 175 ? -12.421 2.269 -17.636 1.00 71.69 175 THR A O 1
ATOM 1346 N N . SER A 1 176 ? -13.519 3.550 -16.161 1.00 79.12 176 SER A N 1
ATOM 1347 C CA . SER A 1 176 ? -13.215 4.842 -16.784 1.00 79.12 176 SER A CA 1
ATOM 1348 C C . SER A 1 176 ? -13.180 5.948 -15.729 1.00 79.12 176 SER A C 1
ATOM 1350 O O . SER A 1 176 ? -14.090 6.050 -14.899 1.00 79.12 176 SER A O 1
ATOM 1352 N N . ALA A 1 177 ? -12.156 6.796 -15.769 1.00 82.44 177 ALA A N 1
ATOM 1353 C CA . ALA A 1 177 ? -12.057 7.997 -14.947 1.00 82.44 177 ALA A CA 1
ATOM 1354 C C . ALA A 1 177 ? -12.084 9.252 -15.844 1.00 82.44 177 ALA A C 1
ATOM 1356 O O . ALA A 1 177 ? -11.608 9.174 -16.976 1.00 82.44 177 ALA A O 1
ATOM 1357 N N . PRO A 1 178 ? -12.640 10.384 -15.372 1.00 87.62 178 PRO A N 1
ATOM 1358 C CA . PRO A 1 178 ? -12.515 11.676 -16.049 1.00 87.62 178 PRO A CA 1
ATOM 1359 C C . PRO A 1 178 ? -11.051 12.059 -16.299 1.00 87.62 178 PRO A C 1
ATOM 1361 O O . PRO A 1 178 ? -10.173 11.647 -15.542 1.00 87.62 178 PRO A O 1
ATOM 1364 N N . GLU A 1 179 ? -10.793 12.873 -17.325 1.00 86.06 179 GLU A N 1
ATOM 1365 C CA . GLU A 1 179 ? -9.429 13.277 -17.715 1.00 86.06 179 GLU A CA 1
ATOM 1366 C C . GLU A 1 179 ? -8.685 14.060 -16.623 1.00 86.06 179 GLU A C 1
ATOM 1368 O O . GLU A 1 179 ? -7.461 13.995 -16.539 1.00 86.06 179 GLU A O 1
ATOM 1373 N N . ASP A 1 180 ? -9.407 14.777 -15.762 1.00 86.56 180 ASP A N 1
ATOM 1374 C CA . ASP A 1 180 ? -8.845 15.543 -14.648 1.00 86.56 180 ASP A CA 1
ATOM 1375 C C . ASP A 1 180 ? -8.672 14.716 -13.360 1.00 86.56 180 ASP A C 1
ATOM 1377 O O . ASP A 1 180 ? -8.200 15.236 -12.342 1.00 86.56 180 ASP A O 1
ATOM 1381 N N . ALA A 1 181 ? -9.024 13.424 -13.378 1.00 88.56 181 ALA A N 1
ATOM 1382 C CA . ALA A 1 181 ? -8.839 12.546 -12.234 1.00 88.56 181 ALA A CA 1
ATOM 1383 C C . ALA A 1 181 ? -7.346 12.339 -11.945 1.00 88.56 181 ALA A C 1
ATOM 1385 O O . ALA A 1 181 ? -6.579 11.875 -12.787 1.00 88.56 181 ALA A O 1
ATOM 1386 N N . ARG A 1 182 ? -6.938 12.626 -10.706 1.00 86.31 182 ARG A N 1
ATOM 1387 C CA . ARG A 1 182 ? -5.581 12.363 -10.217 1.00 86.31 182 ARG A CA 1
ATOM 1388 C C . ARG A 1 182 ? -5.548 11.123 -9.333 1.00 86.31 182 ARG A C 1
ATOM 1390 O O . ARG A 1 182 ? -6.483 10.870 -8.566 1.00 86.31 182 ARG A O 1
ATOM 1397 N N . ILE A 1 183 ? -4.441 10.382 -9.398 1.00 83.00 183 ILE A N 1
ATOM 1398 C CA . ILE A 1 183 ? -4.132 9.357 -8.396 1.00 83.00 183 ILE A CA 1
ATOM 1399 C C . ILE A 1 183 ? -4.100 10.053 -7.034 1.00 83.00 183 ILE A C 1
ATOM 1401 O O . ILE A 1 183 ? -3.342 10.997 -6.826 1.00 83.00 183 ILE A O 1
ATOM 1405 N N . THR A 1 184 ? -4.974 9.609 -6.136 1.00 85.69 184 THR A N 1
ATOM 1406 C CA . THR A 1 184 ? -5.126 10.179 -4.798 1.00 85.69 184 THR A CA 1
ATOM 1407 C C . THR A 1 184 ? -4.749 9.114 -3.788 1.00 85.69 184 THR A C 1
ATOM 1409 O O . THR A 1 184 ? -5.362 8.046 -3.757 1.00 85.69 184 THR A O 1
ATOM 1412 N N . HIS A 1 185 ? -3.746 9.404 -2.960 1.00 85.12 185 HIS A N 1
ATOM 1413 C CA . HIS A 1 185 ? -3.401 8.534 -1.844 1.00 85.12 185 HIS A CA 1
ATOM 1414 C C . HIS A 1 185 ? -4.523 8.555 -0.801 1.00 85.12 185 HIS A C 1
ATOM 1416 O O . HIS A 1 185 ? -4.905 9.620 -0.318 1.00 85.12 185 HIS A O 1
ATOM 1422 N N . ALA A 1 186 ? -5.037 7.381 -0.437 1.00 84.38 186 ALA A N 1
ATOM 1423 C CA . ALA A 1 186 ? -6.060 7.227 0.589 1.00 84.38 186 ALA A CA 1
ATOM 1424 C C . ALA A 1 186 ? -5.619 6.171 1.606 1.00 84.38 186 ALA A C 1
ATOM 1426 O O . ALA A 1 186 ? -5.407 5.010 1.261 1.00 84.38 186 ALA A O 1
ATOM 1427 N N . ALA A 1 187 ? -5.521 6.566 2.874 1.00 84.06 187 ALA A N 1
ATOM 1428 C CA . ALA A 1 187 ? -5.222 5.663 3.977 1.00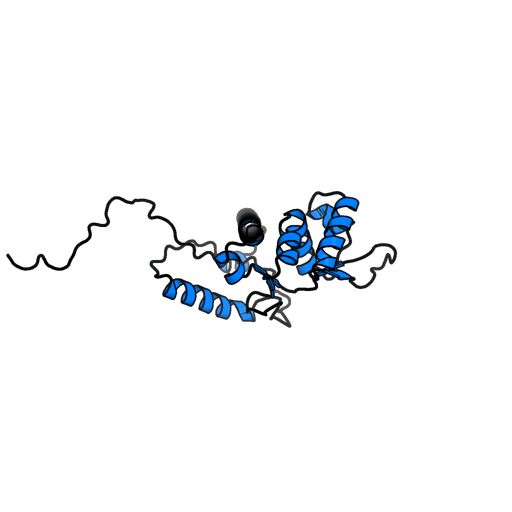 84.06 187 ALA A CA 1
ATOM 1429 C C . ALA A 1 187 ? -6.184 5.924 5.138 1.00 84.06 187 ALA A C 1
ATOM 1431 O O . ALA A 1 187 ? -6.314 7.051 5.611 1.00 84.06 187 ALA A O 1
ATOM 1432 N N . LEU A 1 188 ? -6.847 4.869 5.611 1.00 82.81 188 LEU A N 1
ATOM 1433 C CA . LEU A 1 188 ? -7.763 4.909 6.749 1.00 82.81 188 LEU A CA 1
ATOM 1434 C C . LEU A 1 188 ? -7.300 3.881 7.773 1.00 82.81 188 LEU A C 1
ATOM 1436 O O . LEU A 1 188 ? -7.030 2.731 7.432 1.00 82.81 188 LEU A O 1
ATOM 1440 N N . ARG A 1 189 ? -7.171 4.309 9.029 1.00 83.88 189 ARG A N 1
ATOM 1441 C CA . ARG A 1 189 ? -6.632 3.488 10.115 1.00 83.88 189 ARG A CA 1
ATOM 1442 C C . ARG A 1 189 ? -7.588 3.539 11.289 1.00 83.88 189 ARG A C 1
ATOM 1444 O O . ARG A 1 189 ? -7.704 4.565 11.951 1.00 83.88 189 ARG A O 1
ATOM 1451 N N . PHE A 1 190 ? -8.237 2.417 11.556 1.00 82.88 190 PHE A N 1
ATOM 1452 C CA . PHE A 1 190 ? -9.058 2.233 12.741 1.00 82.88 190 PHE A CA 1
ATOM 1453 C C . PHE A 1 190 ? -8.385 1.177 13.610 1.00 82.88 190 PHE A C 1
ATOM 1455 O O . PHE A 1 190 ? -8.605 -0.020 13.445 1.00 82.88 190 PHE A O 1
ATOM 1462 N N . VAL A 1 191 ? -7.488 1.631 14.484 1.00 82.00 191 VAL A N 1
ATOM 1463 C CA . VAL A 1 191 ? -6.719 0.760 15.377 1.00 82.00 191 VAL A CA 1
ATOM 1464 C C . VAL A 1 191 ? -7.096 1.052 16.827 1.00 82.00 191 VAL A C 1
ATOM 1466 O O . VAL A 1 191 ? -7.109 2.222 17.225 1.00 82.00 191 VAL A O 1
ATOM 1469 N N . PRO A 1 192 ? -7.406 0.028 17.642 1.00 78.50 192 PRO A N 1
ATOM 1470 C CA . PRO A 1 192 ? -7.558 0.221 19.074 1.00 78.50 192 PRO A CA 1
ATOM 1471 C C . PRO A 1 192 ? -6.263 0.788 19.659 1.00 78.50 192 PRO A C 1
ATOM 1473 O O . PRO A 1 192 ? -5.179 0.246 19.446 1.00 78.50 192 PRO A O 1
ATOM 1476 N N . GLN A 1 193 ? -6.373 1.875 20.416 1.00 78.81 193 GLN A N 1
ATOM 1477 C CA . GLN A 1 193 ? -5.258 2.438 21.171 1.00 78.81 193 GLN A CA 1
ATOM 1478 C C . GLN A 1 193 ? -5.489 2.197 22.660 1.00 78.81 193 GLN A C 1
ATOM 1480 O O . GLN A 1 193 ? -6.615 2.316 23.149 1.00 78.81 193 GLN A O 1
ATOM 1485 N N . ARG A 1 194 ? -4.419 1.895 23.403 1.00 75.31 194 ARG A N 1
ATOM 1486 C CA . ARG A 1 194 ? -4.485 1.972 24.866 1.00 75.31 194 ARG A CA 1
ATOM 1487 C C . ARG A 1 194 ? -4.793 3.413 25.258 1.00 75.31 194 ARG A C 1
ATOM 1489 O O . ARG A 1 194 ? -4.323 4.350 24.604 1.00 75.31 194 ARG A O 1
ATOM 1496 N N . ALA A 1 195 ? -5.584 3.591 26.312 1.00 71.06 195 ALA A N 1
ATOM 1497 C CA . ALA A 1 195 ? -5.801 4.916 26.860 1.00 71.06 195 ALA A CA 1
ATOM 1498 C C . ALA A 1 195 ? -4.433 5.508 27.224 1.00 71.06 195 ALA A C 1
ATOM 1500 O O . ALA A 1 195 ? -3.645 4.903 27.944 1.00 71.06 195 ALA A O 1
ATOM 1501 N N . ARG A 1 196 ? -4.123 6.689 26.682 1.00 64.25 196 ARG A N 1
ATOM 1502 C CA . ARG A 1 196 ? -2.844 7.367 26.960 1.00 64.25 196 ARG A CA 1
ATOM 1503 C C . ARG A 1 196 ? -2.777 7.903 28.395 1.00 64.25 196 ARG A C 1
ATOM 1505 O O . ARG A 1 196 ? -1.708 8.282 28.851 1.00 64.25 196 ARG A O 1
ATOM 1512 N N . LEU A 1 197 ? -3.919 7.928 29.084 1.00 58.97 197 LEU A N 1
ATOM 1513 C CA . LEU A 1 197 ? -4.096 8.355 30.465 1.00 58.97 197 LEU A CA 1
ATOM 1514 C C . LEU A 1 197 ? -4.975 7.320 31.186 1.00 58.97 197 LEU A C 1
ATOM 1516 O O . LEU A 1 197 ? -6.175 7.524 31.359 1.00 58.97 197 LEU A O 1
ATOM 1520 N N . ASP A 1 198 ? -4.395 6.192 31.589 1.00 49.69 198 ASP A N 1
ATOM 1521 C CA . ASP A 1 198 ? -5.026 5.322 32.586 1.00 49.69 198 ASP A CA 1
ATOM 1522 C C . ASP A 1 198 ? -4.832 5.956 33.969 1.00 49.69 198 ASP A C 1
ATOM 1524 O O . ASP A 1 198 ? -3.836 5.736 34.653 1.00 49.69 198 ASP A O 1
ATOM 1528 N N . GLY A 1 199 ? -5.782 6.812 34.349 1.00 49.03 199 GLY A N 1
ATOM 1529 C CA . GLY A 1 199 ? -5.834 7.430 35.677 1.00 49.03 199 GLY A CA 1
ATOM 1530 C C . GLY A 1 199 ? -7.239 7.735 36.200 1.00 49.03 199 GLY A C 1
ATOM 1531 O O . GLY A 1 199 ? -7.395 7.966 37.392 1.00 49.03 199 GLY A O 1
ATOM 1532 N N . THR A 1 200 ? -8.281 7.708 35.365 1.00 45.81 200 THR A N 1
ATOM 1533 C CA . THR A 1 200 ? -9.647 8.035 35.814 1.00 45.81 200 THR A CA 1
ATOM 1534 C C . THR A 1 200 ? -10.705 7.402 34.912 1.00 45.81 200 THR A C 1
ATOM 1536 O O . THR A 1 200 ? -11.492 8.071 34.252 1.00 45.81 200 THR A O 1
ATOM 1539 N N . ARG A 1 201 ? -10.800 6.072 34.926 1.00 44.94 201 ARG A N 1
ATOM 1540 C CA . ARG A 1 201 ? -12.117 5.436 34.784 1.00 44.94 201 ARG A CA 1
ATOM 1541 C C . ARG A 1 201 ? -12.556 4.983 36.163 1.00 44.94 201 ARG A C 1
ATOM 1543 O O . ARG A 1 201 ? -12.453 3.817 36.519 1.00 44.94 201 ARG A O 1
ATOM 1550 N N . ALA A 1 202 ? -13.028 5.954 36.946 1.00 41.66 202 ALA A N 1
ATOM 1551 C CA . ALA A 1 202 ? -13.928 5.653 38.043 1.00 41.66 202 ALA A CA 1
ATOM 1552 C C . ALA A 1 202 ? -15.119 4.913 37.432 1.00 41.66 202 ALA A C 1
ATOM 1554 O O . ALA A 1 202 ? -15.901 5.481 36.667 1.00 41.66 202 ALA A O 1
ATOM 1555 N N . HIS A 1 203 ? -15.195 3.624 37.727 1.00 41.81 203 HIS A N 1
ATOM 1556 C CA . HIS A 1 203 ? -16.375 2.814 37.529 1.00 41.81 203 HIS A CA 1
ATOM 1557 C C . HIS A 1 203 ? -17.476 3.430 38.405 1.00 41.81 203 HIS A C 1
ATOM 1559 O O . HIS A 1 203 ? -17.568 3.133 39.590 1.00 41.81 203 HIS A O 1
ATOM 1565 N N . ARG A 1 204 ? -18.249 4.383 37.869 1.00 41.44 204 ARG A N 1
ATOM 1566 C CA . ARG A 1 204 ? -19.505 4.787 38.503 1.00 41.44 204 ARG A CA 1
ATOM 1567 C C . ARG A 1 204 ? -20.534 3.740 38.122 1.00 41.44 204 ARG A C 1
ATOM 1569 O O . ARG A 1 204 ? -21.121 3.804 37.046 1.00 41.44 204 ARG A O 1
ATOM 1576 N N . THR A 1 205 ? -20.713 2.763 38.997 1.00 41.97 205 THR A N 1
ATOM 1577 C CA . THR A 1 205 ? -21.955 2.000 39.053 1.00 41.97 205 THR A CA 1
ATOM 1578 C C . THR A 1 205 ? -23.105 2.958 39.388 1.00 41.97 205 THR A C 1
ATOM 1580 O O . THR A 1 205 ? -22.940 3.826 40.251 1.00 41.97 205 THR A O 1
ATOM 1583 N N . PRO A 1 206 ? -24.258 2.853 38.711 1.00 45.00 206 PRO A N 1
ATOM 1584 C CA . PRO A 1 206 ? -25.434 3.637 39.049 1.00 45.00 206 PRO A CA 1
ATOM 1585 C C . PRO A 1 206 ? -26.118 3.010 40.269 1.00 45.00 206 PRO A C 1
ATOM 1587 O O . PRO A 1 206 ? -27.010 2.191 40.093 1.00 45.00 206 PRO A O 1
ATOM 1590 N N . ASP A 1 207 ? -25.687 3.355 41.488 1.00 47.44 207 ASP A N 1
ATOM 1591 C CA . ASP A 1 207 ? -26.506 3.060 42.681 1.00 47.44 207 ASP A CA 1
ATOM 1592 C C . ASP A 1 207 ? -26.350 4.012 43.887 1.00 47.44 207 ASP A C 1
ATOM 1594 O O . ASP A 1 207 ? -26.870 3.733 44.957 1.00 47.44 207 ASP A O 1
ATOM 1598 N N . ASP A 1 208 ? -25.726 5.186 43.731 1.00 44.72 208 ASP A N 1
ATOM 1599 C CA . ASP A 1 208 ? -25.680 6.205 44.803 1.00 44.72 208 ASP A CA 1
ATOM 1600 C C . ASP A 1 208 ? -26.680 7.351 44.559 1.00 44.72 208 ASP A C 1
ATOM 1602 O O . ASP A 1 208 ? -26.352 8.537 44.539 1.00 44.72 208 ASP A O 1
ATOM 1606 N N . GLN A 1 209 ? -27.948 6.984 44.364 1.00 44.53 209 GLN A N 1
ATOM 1607 C CA . GLN A 1 209 ? -29.089 7.875 44.596 1.00 44.53 209 GLN A CA 1
ATOM 1608 C C . GLN A 1 209 ? -30.057 7.205 45.572 1.00 44.53 209 GLN A C 1
ATOM 1610 O O . GLN A 1 209 ? -31.116 6.737 45.159 1.00 44.53 209 GLN A O 1
ATOM 1615 N N . ARG A 1 210 ? -29.683 7.151 46.858 1.00 43.81 210 ARG A N 1
ATOM 1616 C CA . ARG A 1 210 ? -30.589 7.102 48.026 1.00 43.81 210 ARG A CA 1
ATOM 1617 C C . ARG A 1 210 ? -29.782 7.059 49.330 1.00 43.81 210 ARG A C 1
ATOM 1619 O O . ARG A 1 210 ? -29.498 5.983 49.844 1.00 43.81 210 ARG A O 1
ATOM 1626 N N . ALA A 1 211 ? -29.476 8.235 49.872 1.00 40.44 211 ALA A N 1
ATOM 1627 C CA . ALA A 1 211 ? -29.435 8.521 51.310 1.00 40.44 211 ALA A CA 1
ATOM 1628 C C . ALA A 1 211 ? -29.431 10.039 51.512 1.00 40.44 211 ALA A C 1
ATOM 1630 O O . ALA A 1 211 ? -28.585 10.705 50.874 1.00 40.44 211 ALA A O 1
#